Protein AF-0000000079857672 (afdb_homodimer)

pLDDT: mean 89.8, std 10.69, range [42.06, 98.62]

Radius of gyration: 18.45 Å; Cα contacts (8 Å, |Δi|>4): 748; chains: 2; bounding box: 45×51×48 Å

Foldseek 3Di:
DAPVPQWDKDWFWADPDVCLVVQWTWIFIAGPVPRHGPAIATEHDDAPVVQPVVPPPDHDDSRQWTFQDKDAAPVRWIWTWIAHWAKIWIWTWDPVCDDPRYTDIDTPDMCVVDPDDGTAFRDWDHPHNFKIWIKGQDPCPPPVPRIDIDIGGD/DAPVPQWDKDWFWADPDVCLVVQWTWIFIAGPVPRHGPAIATEHDDAPVVQPVVPPPDHDDSRQWTFQDKDAAPVRWIWTWIAHWAKIWIWTWDPVCDDPRYTDIHTPDMCVVDPDDGTAFRDWDHPHNFKIWIKGQDPCPPPVDRIDIDIGGD

Solvent-accessible surface area (backbone atoms only — not comparable to full-atom values): 16766 Å² total; per-residue (Å²): 87,39,76,85,65,50,33,39,62,51,62,53,45,48,36,39,54,93,37,47,89,71,31,38,19,55,27,38,36,22,32,34,87,80,58,42,74,74,42,79,34,33,38,71,55,78,60,50,76,74,35,53,74,48,44,66,88,42,91,72,53,59,79,53,46,29,43,61,44,73,45,59,41,85,88,41,32,33,38,37,33,38,27,56,56,50,28,41,36,35,29,38,31,43,95,81,46,59,58,97,58,25,49,49,72,42,79,74,52,46,45,77,81,48,84,88,64,69,40,35,61,52,42,76,44,72,47,52,91,42,34,37,40,38,35,29,54,19,51,29,75,80,75,65,48,50,60,51,76,42,79,47,75,109,85,39,75,85,64,51,33,40,64,50,64,51,45,49,37,40,54,94,37,49,89,72,31,39,19,56,28,37,37,24,33,34,87,78,58,43,73,74,42,78,34,32,37,69,55,78,59,50,75,74,36,51,74,48,44,69,88,41,89,72,55,60,78,53,48,29,43,61,44,72,45,58,41,85,88,43,32,35,38,36,32,38,27,53,58,50,29,41,36,35,28,39,31,42,96,81,47,59,56,96,58,26,48,50,72,41,80,74,51,45,44,76,80,48,83,87,65,67,43,35,60,51,43,76,43,72,48,52,91,42,34,36,40,38,36,30,55,18,52,28,77,78,76,65,46,50,62,52,77,42,80,46,75,110

Nearest PDB structures (foldseek):
  6fkn-assembly2_D  TM=4.863E-01  e=1.855E-02  Drosophila melanogaster
  6fkn-assembly1_B  TM=4.863E-01  e=1.855E-02  Drosophila melanogaster
  6fkm-assembly1_B  TM=4.863E-01  e=2.415E-02  Drosophila melanogaster
  6qp9-assembly1_B  TM=4.493E-01  e=2.330E-01  Drosophila melanogaster
  6qp9-assembly1_A  TM=4.489E-01  e=4.873E-01  Drosophila melanogaster

Secondary structure (DSSP, 8-state):
--TTS-EEEEE-SSPPBT-GGGTEEEEEEEETTT--EEEEEEEEPPPGGG-HHHHTTS---GGG-EEEEEEE-TTS-EEEEEE-SS-EEEEEEEEEEEETTEEEEEEEEEGGGSSSPPS-EEEEEEEETTEEEEEE--BHHHHS-S--EEEEE-/--TTS-EEEEE-SSPPBT-GGGTEEEEEEEETTT--EEEEEEEEPPPGGG-HHHHTTS---GGG-EEEEEEE-TTS-EEEEEE-SS-EEEEEEEEEEEETTEEEEEEEEEGGGSSSPPS-EEEEEEEETTEEEEEE--BHHHHS-S--EEEEE-

Structure (mmCIF, N/CA/C/O backbone):
data_AF-0000000079857672-model_v1
#
loop_
_entity.id
_entity.type
_entity.pdbx_description
1 polymer 'Uncharacterized protein conserved in bacteria'
#
loop_
_atom_site.group_PDB
_atom_site.id
_atom_site.type_symbol
_atom_site.label_atom_id
_atom_site.label_alt_id
_atom_site.label_comp_id
_atom_site.label_asym_id
_atom_site.label_entity_id
_atom_site.label_seq_id
_atom_site.pdbx_PDB_ins_code
_atom_site.Cartn_x
_atom_site.Cartn_y
_atom_site.Cartn_z
_atom_site.occupancy
_atom_site.B_iso_or_equiv
_atom_site.auth_seq_id
_atom_site.auth_comp_id
_atom_site.auth_asym_id
_atom_site.auth_atom_id
_atom_site.pdbx_PDB_model_num
ATOM 1 N N . MET A 1 1 ? -11.086 -5.52 3.627 1 77.38 1 MET A N 1
ATOM 2 C CA . MET A 1 1 ? -12.008 -6.016 4.641 1 77.38 1 MET A CA 1
ATOM 3 C C . MET A 1 1 ? -12.828 -7.188 4.102 1 77.38 1 MET A C 1
ATOM 5 O O . MET A 1 1 ? -13.164 -7.223 2.918 1 77.38 1 MET A O 1
ATOM 9 N N . SER A 1 2 ? -13.188 -8.141 5.176 1 77.62 2 SER A N 1
ATOM 10 C CA . SER A 1 2 ? -14.047 -9.25 4.758 1 77.62 2 SER A CA 1
ATOM 11 C C . SER A 1 2 ? -15.438 -8.758 4.375 1 77.62 2 SER A C 1
ATOM 13 O O . SER A 1 2 ? -15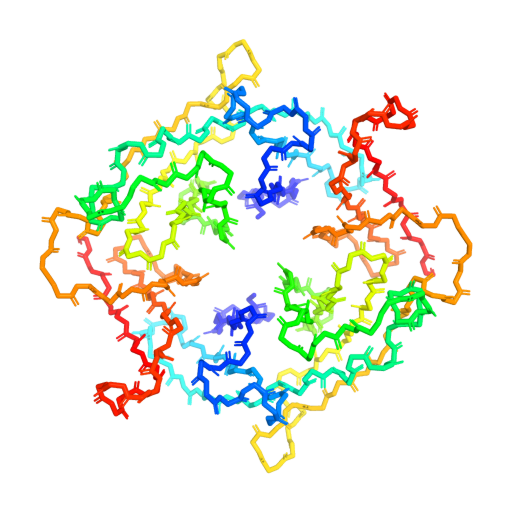.844 -7.664 4.781 1 77.62 2 SER A O 1
ATOM 15 N N . LYS A 1 3 ? -16.156 -9.516 3.623 1 76.19 3 LYS A N 1
ATOM 16 C CA . LYS A 1 3 ? -17.469 -9.141 3.135 1 76.19 3 LYS A CA 1
ATOM 17 C C . LYS A 1 3 ? -18.453 -8.938 4.293 1 76.19 3 LYS A C 1
ATOM 19 O O . LYS A 1 3 ? -19.297 -8.055 4.242 1 76.19 3 LYS A O 1
ATOM 24 N N . ASP A 1 4 ? -18.328 -9.734 5.305 1 79.56 4 ASP A N 1
ATOM 25 C CA . ASP A 1 4 ? -19.25 -9.656 6.438 1 79.56 4 ASP A CA 1
ATOM 26 C C . ASP A 1 4 ? -18.75 -8.656 7.48 1 79.56 4 ASP A C 1
ATOM 28 O O . ASP A 1 4 ? -19.328 -8.555 8.57 1 79.56 4 ASP A O 1
ATOM 32 N N . ASP A 1 5 ? -17.641 -8.016 7.246 1 80.25 5 ASP A N 1
ATOM 33 C CA . ASP A 1 5 ? -17.062 -6.941 8.055 1 80.25 5 ASP A CA 1
ATOM 34 C C . ASP A 1 5 ? -16.516 -7.477 9.375 1 80.25 5 ASP A C 1
ATOM 36 O O . ASP A 1 5 ? -16.469 -6.754 10.375 1 80.25 5 ASP A O 1
ATOM 40 N N . LYS A 1 6 ? -16.234 -8.742 9.352 1 87 6 LYS A N 1
ATOM 41 C CA . LYS A 1 6 ? -15.742 -9.367 10.586 1 87 6 LYS A CA 1
ATOM 42 C C . LYS A 1 6 ? -14.219 -9.336 10.648 1 87 6 LYS A C 1
ATOM 44 O O . LYS A 1 6 ? -13.641 -9.32 11.742 1 87 6 LYS A O 1
ATOM 49 N N . PHE A 1 7 ? -13.594 -9.336 9.492 1 88.81 7 PHE A N 1
ATOM 50 C CA . PHE A 1 7 ? -12.141 -9.414 9.445 1 88.81 7 PHE A CA 1
ATOM 51 C C . PHE A 1 7 ? -11.562 -8.234 8.68 1 88.81 7 PHE A C 1
ATOM 53 O O . PHE A 1 7 ? -12.148 -7.785 7.688 1 88.81 7 PHE A O 1
ATOM 60 N N . VAL A 1 8 ? -10.438 -7.809 9.141 1 89.38 8 VAL A N 1
ATOM 61 C CA . VAL A 1 8 ? -9.555 -6.926 8.383 1 89.38 8 VAL A CA 1
ATOM 62 C C . VAL A 1 8 ? -8.344 -7.707 7.883 1 89.38 8 VAL A C 1
ATOM 64 O O . VAL A 1 8 ? -7.68 -8.398 8.656 1 89.38 8 VAL A O 1
ATOM 67 N N . TYR A 1 9 ? -8.133 -7.629 6.621 1 93 9 TYR A N 1
ATOM 68 C CA . TYR A 1 9 ? -6.977 -8.297 6.035 1 93 9 TYR A CA 1
ATOM 69 C C . TYR A 1 9 ? -5.855 -7.301 5.766 1 93 9 TYR A C 1
ATOM 71 O O . TYR A 1 9 ? -6.105 -6.172 5.332 1 93 9 TYR A O 1
ATOM 79 N N . THR A 1 10 ? -4.684 -7.711 6.059 1 92.19 10 THR A N 1
ATOM 80 C CA . THR A 1 10 ? -3.527 -6.906 5.68 1 92.19 10 THR A CA 1
ATOM 81 C C . THR A 1 10 ? -2.383 -7.797 5.203 1 92.19 10 THR A C 1
ATOM 83 O O . THR A 1 10 ? -2.318 -8.977 5.559 1 92.19 10 THR A O 1
ATOM 86 N N . ILE A 1 11 ? -1.563 -7.266 4.391 1 93.06 11 ILE A N 1
ATOM 87 C CA . ILE A 1 11 ? -0.444 -7.98 3.791 1 93.06 11 ILE A CA 1
ATOM 88 C C . ILE A 1 11 ? 0.79 -7.082 3.764 1 93.06 11 ILE A C 1
ATOM 90 O O . ILE A 1 11 ? 0.684 -5.879 3.504 1 93.06 11 ILE A O 1
ATOM 94 N N . LEU A 1 12 ? 1.932 -7.676 4.012 1 91.38 12 LEU A N 1
ATOM 95 C CA . LEU A 1 12 ? 3.156 -6.891 3.912 1 91.38 12 LEU A CA 1
ATOM 96 C C . LEU A 1 12 ? 3.559 -6.691 2.455 1 91.38 12 LEU A C 1
ATOM 98 O O . LEU A 1 12 ? 2.979 -7.305 1.557 1 91.38 12 LEU A O 1
ATOM 102 N N . GLN A 1 13 ? 4.465 -5.809 2.24 1 91.94 13 GLN A N 1
ATOM 103 C CA . GLN A 1 13 ? 4.855 -5.461 0.878 1 91.94 13 GLN A CA 1
ATOM 104 C C . GLN A 1 13 ? 5.902 -6.43 0.34 1 91.94 13 GLN A C 1
ATOM 106 O O . GLN A 1 13 ? 6.051 -6.582 -0.875 1 91.94 13 GLN A O 1
ATOM 111 N N . SER A 1 14 ? 6.668 -7.008 1.236 1 92.5 14 SER A N 1
ATOM 112 C CA . SER A 1 14 ? 7.734 -7.926 0.854 1 92.5 14 SER A CA 1
ATOM 113 C C . SER A 1 14 ? 7.957 -8.992 1.923 1 92.5 14 SER A C 1
ATOM 115 O O . SER A 1 14 ? 7.434 -8.883 3.033 1 92.5 14 SER A O 1
ATOM 117 N N . PRO A 1 15 ? 8.672 -10.109 1.52 1 92.25 15 PRO A N 1
ATOM 118 C CA . PRO A 1 15 ? 9.125 -11.031 2.564 1 92.25 15 PRO A CA 1
ATOM 119 C C . PRO A 1 15 ? 10.008 -10.352 3.605 1 92.25 15 PRO A C 1
ATOM 121 O O . PRO A 1 15 ? 10.586 -9.289 3.336 1 92.25 15 PRO A O 1
ATOM 124 N N . PHE A 1 16 ? 10.008 -11 4.809 1 87.19 16 PHE A N 1
ATOM 125 C CA . PHE A 1 16 ? 10.914 -10.492 5.836 1 87.19 16 PHE A CA 1
ATOM 126 C C . PHE A 1 16 ? 12.344 -10.445 5.324 1 87.19 16 PHE A C 1
ATOM 128 O O . PHE A 1 16 ? 12.742 -11.281 4.508 1 87.19 16 PHE A O 1
ATOM 135 N N . GLU A 1 17 ? 13 -9.484 5.953 1 82.81 17 GLU A N 1
ATOM 136 C CA . GLU A 1 17 ? 14.422 -9.43 5.633 1 82.81 17 GLU A CA 1
ATOM 137 C C . GLU A 1 17 ? 15.102 -10.758 5.945 1 82.81 17 GLU A C 1
ATOM 139 O O . GLU A 1 17 ? 14.867 -11.359 6.996 1 82.81 17 GLU A O 1
ATOM 144 N N . GLY A 1 18 ? 15.883 -11.359 5.137 1 84.25 18 GLY A N 1
ATOM 145 C CA . GLY A 1 18 ? 16.547 -12.641 5.301 1 84.25 18 GLY A CA 1
ATOM 146 C C . GLY A 1 18 ? 15.742 -13.805 4.766 1 84.25 18 GLY A C 1
ATOM 147 O O . GLY A 1 18 ? 16.234 -14.938 4.711 1 84.25 18 GLY A O 1
ATOM 148 N N . GLU A 1 19 ? 14.461 -13.547 4.426 1 90.69 19 GLU A N 1
ATOM 149 C CA . GLU A 1 19 ? 13.602 -14.602 3.912 1 90.69 19 GLU A CA 1
ATOM 150 C C . GLU A 1 19 ? 13.141 -14.297 2.488 1 90.69 19 GLU A C 1
ATOM 152 O O . GLU A 1 19 ? 12.109 -14.805 2.041 1 90.69 19 GLU A O 1
ATOM 157 N N . ILE A 1 20 ? 13.859 -13.516 1.845 1 92.94 20 ILE A N 1
ATOM 158 C CA . ILE A 1 20 ? 13.5 -13.039 0.516 1 92.94 20 ILE A CA 1
ATOM 159 C C . ILE A 1 20 ? 13.383 -14.211 -0.448 1 92.94 20 ILE A C 1
ATOM 161 O O . ILE A 1 20 ? 12.461 -14.273 -1.26 1 92.94 20 ILE A O 1
ATOM 165 N N . ASP A 1 21 ? 14.211 -15.242 -0.262 1 94.31 21 ASP A N 1
ATOM 166 C CA . ASP A 1 21 ? 14.281 -16.344 -1.216 1 94.31 21 ASP A CA 1
ATOM 167 C C . ASP A 1 21 ? 13.102 -17.297 -1.039 1 94.31 21 ASP A C 1
ATOM 169 O O . ASP A 1 21 ? 12.82 -18.109 -1.918 1 94.31 21 ASP A O 1
ATOM 173 N N . THR A 1 22 ? 12.445 -17.188 0.07 1 95.56 22 THR A N 1
ATOM 174 C CA . THR A 1 22 ? 11.258 -18 0.263 1 95.56 22 THR A CA 1
ATOM 175 C C . THR A 1 22 ? 10.102 -17.516 -0.607 1 95.56 22 THR A C 1
ATOM 177 O O . THR A 1 22 ? 9.148 -18.234 -0.854 1 95.56 22 THR A O 1
ATOM 180 N N . LYS A 1 23 ? 10.109 -16.25 -0.95 1 97.44 23 LYS A N 1
ATOM 181 C CA . LYS A 1 23 ? 9.094 -15.562 -1.737 1 97.44 23 LYS A CA 1
ATOM 182 C C . LYS A 1 23 ? 7.766 -15.516 -0.994 1 97.44 23 LYS A C 1
ATOM 184 O O . LYS A 1 23 ? 6.715 -15.297 -1.604 1 97.44 23 LYS A O 1
ATOM 189 N N . ILE A 1 24 ? 7.824 -15.711 0.295 1 96.12 24 ILE A N 1
ATOM 190 C CA . ILE A 1 24 ? 6.602 -15.742 1.093 1 96.12 24 ILE A CA 1
ATOM 191 C C . ILE A 1 24 ? 6.41 -14.406 1.797 1 96.12 24 ILE A C 1
ATOM 193 O O . ILE A 1 24 ? 7.301 -13.938 2.51 1 96.12 24 ILE A O 1
ATOM 197 N N . VAL A 1 25 ? 5.285 -13.797 1.556 1 95.31 25 VAL A N 1
ATOM 198 C CA . VAL A 1 25 ? 4.891 -12.562 2.232 1 95.31 25 VAL A CA 1
ATOM 199 C C . VAL A 1 25 ? 3.826 -12.867 3.285 1 95.31 25 VAL A C 1
ATOM 201 O O . VAL A 1 25 ? 2.83 -13.539 2.996 1 95.31 25 VAL A O 1
ATOM 204 N N . PRO A 1 26 ? 3.98 -12.398 4.496 1 92.69 26 PRO A N 1
ATOM 205 C CA . PRO A 1 26 ? 2.951 -12.625 5.516 1 92.69 26 PRO A CA 1
ATOM 206 C C . PRO A 1 26 ? 1.635 -11.922 5.188 1 92.69 26 PRO A C 1
ATOM 208 O O . PRO A 1 26 ? 1.638 -10.789 4.707 1 92.69 26 PRO A O 1
ATOM 211 N N . PHE A 1 27 ? 0.626 -12.578 5.379 1 94.81 27 PHE A N 1
ATOM 212 C CA . PHE A 1 27 ? -0.759 -12.148 5.238 1 94.81 27 PHE A CA 1
ATOM 213 C C . PHE A 1 27 ? -1.523 -12.352 6.543 1 94.81 27 PHE A C 1
ATOM 215 O O . PHE A 1 27 ? -1.49 -13.438 7.125 1 94.81 27 PHE A O 1
ATOM 222 N N . TYR A 1 28 ? -2.217 -11.32 6.98 1 92.62 28 TYR A N 1
ATOM 223 C CA . TYR A 1 28 ? -2.842 -11.383 8.297 1 92.62 28 TYR A CA 1
ATOM 224 C C . TYR A 1 28 ? -4.352 -11.203 8.195 1 92.62 28 TYR A C 1
ATOM 226 O O . TYR A 1 28 ? -4.828 -10.336 7.457 1 92.62 28 TYR A O 1
ATOM 234 N N . ALA A 1 29 ? -5.035 -12.023 8.898 1 93.56 29 ALA A N 1
ATOM 235 C CA . ALA A 1 29 ? -6.457 -11.82 9.172 1 93.56 29 ALA A CA 1
ATOM 236 C C . ALA A 1 29 ? -6.68 -11.375 10.609 1 93.56 29 ALA A C 1
ATOM 238 O O . ALA A 1 29 ? -6.352 -12.102 11.555 1 93.56 29 ALA A O 1
ATOM 239 N N . ILE A 1 30 ? -7.242 -10.258 10.742 1 92.69 30 ILE A N 1
ATOM 240 C CA . ILE A 1 30 ? -7.422 -9.633 12.047 1 92.69 30 ILE A CA 1
ATOM 241 C C . ILE A 1 30 ? -8.906 -9.547 12.375 1 92.69 30 ILE A C 1
ATOM 243 O O . ILE A 1 30 ? -9.711 -9.117 11.539 1 92.69 30 ILE A O 1
ATOM 247 N N . ASP A 1 31 ? -9.195 -9.977 13.586 1 91.69 31 ASP A N 1
ATOM 248 C CA . ASP A 1 31 ? -10.57 -9.852 14.055 1 91.69 31 ASP A CA 1
ATOM 249 C C . ASP A 1 31 ? -10.938 -8.391 14.297 1 91.69 31 ASP A C 1
ATOM 251 O O . ASP A 1 31 ? -10.258 -7.691 15.055 1 91.69 31 ASP A O 1
ATOM 255 N N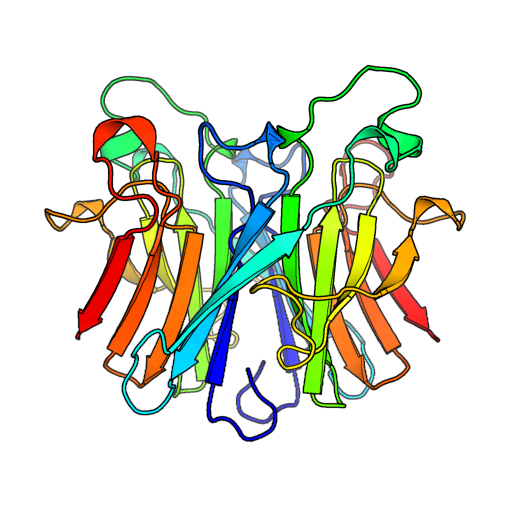 . ARG A 1 32 ? -11.961 -7.984 13.609 1 86.62 32 ARG A N 1
ATOM 256 C CA . ARG A 1 32 ? -12.297 -6.57 13.68 1 86.62 32 ARG A CA 1
ATOM 257 C C . ARG A 1 32 ? -12.852 -6.207 15.055 1 86.62 32 ARG A C 1
ATOM 259 O O . ARG A 1 32 ? -12.742 -5.059 15.492 1 86.62 32 ARG A O 1
ATOM 266 N N . SER A 1 33 ? -13.508 -7.145 15.727 1 87.62 33 SER A N 1
ATOM 267 C CA . SER A 1 33 ? -14.125 -6.887 17.016 1 87.62 33 SER A CA 1
ATOM 268 C C . SER A 1 33 ? -13.086 -6.824 18.125 1 87.62 33 SER A C 1
ATOM 270 O O . SER A 1 33 ? -13.094 -5.902 18.953 1 87.62 33 SER A O 1
ATOM 272 N N . SER A 1 34 ? -12.117 -7.73 18.109 1 86.81 34 SER A N 1
ATOM 273 C CA . SER A 1 34 ? -11.172 -7.836 19.219 1 86.81 34 SER A CA 1
ATOM 274 C C . SER A 1 34 ? -9.836 -7.191 18.859 1 86.81 34 SER A C 1
ATOM 276 O O . SER A 1 34 ? -9.031 -6.887 19.734 1 86.81 34 SER A O 1
ATOM 278 N N . GLY A 1 35 ? -9.586 -7.145 17.562 1 86.94 35 GLY A N 1
ATOM 279 C CA . GLY A 1 35 ? -8.281 -6.668 17.125 1 86.94 35 GLY A CA 1
ATOM 280 C C . GLY A 1 35 ? -7.207 -7.734 17.188 1 86.94 35 GLY A C 1
ATOM 281 O O . GLY A 1 35 ? -6.02 -7.438 17.047 1 86.94 35 GLY A O 1
ATOM 282 N N . GLU A 1 36 ? -7.613 -8.891 17.422 1 89.56 36 GLU A N 1
ATOM 283 C CA . GLU A 1 36 ? -6.648 -9.977 17.5 1 89.56 36 GLU A CA 1
ATOM 284 C C . GLU A 1 36 ? -6.312 -10.516 16.109 1 89.56 36 GLU A C 1
ATOM 286 O O . GLU A 1 36 ? -7.195 -10.648 15.258 1 89.56 36 GLU A O 1
ATOM 291 N N . VAL A 1 37 ? -5.02 -10.703 15.836 1 88.5 37 VAL A N 1
ATOM 292 C CA . VAL A 1 37 ? -4.617 -11.422 14.633 1 88.5 37 VAL A CA 1
ATOM 293 C C . VAL A 1 37 ? -5.051 -12.883 14.742 1 88.5 37 VAL A C 1
ATOM 295 O O . VAL A 1 37 ? -4.469 -13.656 15.508 1 88.5 37 VAL A O 1
ATOM 298 N N . LEU A 1 38 ? -5.984 -13.266 13.992 1 89.81 38 LEU A N 1
ATOM 299 C CA . LEU A 1 38 ? -6.551 -14.602 14.102 1 89.81 38 LEU A CA 1
ATOM 300 C C . LEU A 1 38 ? -5.77 -15.602 13.258 1 89.81 38 LEU A C 1
ATOM 302 O O . LEU A 1 38 ? -5.656 -16.781 13.617 1 89.81 38 LEU A O 1
ATOM 306 N N . GLN A 1 39 ? -5.309 -15.148 12.156 1 91.19 39 GLN A N 1
ATOM 307 C CA . GLN A 1 39 ? -4.535 -16.016 11.273 1 91.19 39 GLN A CA 1
ATOM 308 C C . GLN A 1 39 ? -3.354 -15.266 10.664 1 91.19 39 GLN A C 1
ATOM 310 O O . GLN A 1 39 ? -3.477 -14.102 10.289 1 91.19 39 GLN A O 1
ATOM 315 N N . THR A 1 40 ? -2.264 -15.906 10.664 1 91.19 40 THR A N 1
ATOM 316 C CA . THR A 1 40 ? -1.106 -15.523 9.859 1 91.19 40 THR A CA 1
ATOM 317 C C . THR A 1 40 ? -0.891 -16.516 8.719 1 91.19 40 THR A C 1
ATOM 319 O O . THR A 1 40 ? -0.586 -17.688 8.961 1 91.19 40 THR A O 1
ATOM 322 N N . LEU A 1 41 ? -1.128 -16.062 7.555 1 95.75 41 LEU A N 1
ATOM 323 C CA . LEU A 1 41 ? -1.046 -16.906 6.371 1 95.75 41 LEU A CA 1
ATOM 324 C C . LEU A 1 41 ? 0.109 -16.469 5.473 1 95.75 41 LEU A C 1
ATOM 326 O O . LEU A 1 41 ? 0.68 -15.398 5.664 1 95.75 41 LEU A O 1
ATOM 330 N N . ASN A 1 42 ? 0.476 -17.406 4.609 1 97.19 42 ASN A N 1
ATOM 331 C CA . ASN A 1 42 ? 1.541 -17.172 3.641 1 97.19 42 ASN A CA 1
ATOM 332 C C . ASN A 1 42 ? 0.98 -16.766 2.279 1 97.19 42 ASN A C 1
ATOM 334 O O . ASN A 1 42 ? 0.096 -17.438 1.745 1 97.19 42 ASN A O 1
ATOM 338 N N . TYR A 1 43 ? 1.391 -15.672 1.753 1 98.12 43 TYR A N 1
ATOM 339 C CA . TYR A 1 43 ? 1.131 -15.297 0.369 1 98.12 43 TYR A CA 1
ATOM 340 C C . TYR A 1 43 ? 2.375 -15.484 -0.491 1 98.12 43 TYR A C 1
ATOM 342 O O . TYR A 1 43 ? 3.385 -14.805 -0.292 1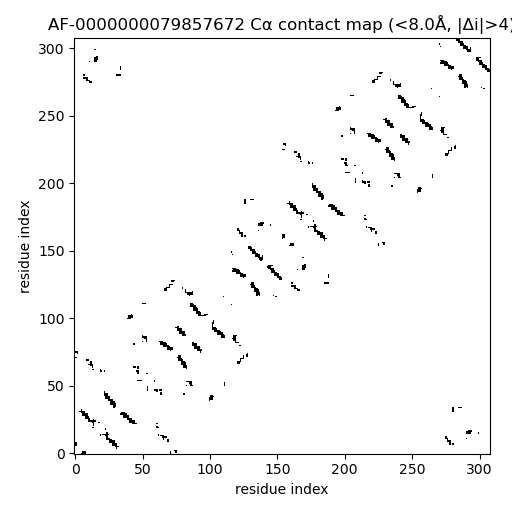 98.12 43 TYR A O 1
ATOM 350 N N . PRO A 1 44 ? 2.336 -16.328 -1.457 1 98.62 44 PRO A N 1
ATOM 351 C CA . PRO A 1 44 ? 3.527 -16.594 -2.27 1 98.62 44 PRO A CA 1
ATOM 352 C C . PRO A 1 44 ? 3.684 -15.594 -3.418 1 98.62 44 PRO A C 1
ATOM 354 O O . PRO A 1 44 ? 2.816 -15.516 -4.293 1 98.62 44 PRO A O 1
ATOM 357 N N . LEU A 1 45 ? 4.816 -14.914 -3.436 1 98.56 45 LEU A N 1
ATOM 358 C CA . LEU A 1 45 ? 5.137 -14.055 -4.57 1 98.56 45 LEU A CA 1
ATOM 359 C C . LEU A 1 45 ? 5.578 -14.883 -5.77 1 98.56 45 LEU A C 1
ATOM 361 O O . LEU A 1 45 ? 6.16 -15.961 -5.609 1 98.56 45 LEU A O 1
ATOM 365 N N . ASP A 1 46 ? 5.316 -14.32 -6.938 1 98.44 46 ASP A N 1
ATOM 366 C CA . ASP A 1 46 ? 5.879 -14.945 -8.133 1 98.44 46 ASP A CA 1
ATOM 367 C C . ASP A 1 46 ? 7.391 -14.75 -8.188 1 98.44 46 ASP A C 1
ATOM 369 O O . ASP A 1 46 ? 7.926 -13.797 -7.621 1 98.44 46 ASP A O 1
ATOM 373 N N . ASP A 1 47 ? 7.973 -15.633 -8.93 1 97.81 47 ASP A N 1
ATOM 374 C CA . ASP A 1 47 ? 9.406 -15.523 -9.18 1 97.81 47 ASP A CA 1
ATOM 375 C C . ASP A 1 47 ? 9.727 -14.305 -10.039 1 97.81 47 ASP A C 1
ATOM 377 O O . ASP A 1 47 ? 9.016 -14.016 -11.008 1 97.81 47 ASP A O 1
ATOM 381 N N . ILE A 1 48 ? 10.797 -13.633 -9.695 1 97.69 48 ILE A N 1
ATOM 382 C CA . ILE A 1 48 ? 11.211 -12.414 -10.391 1 97.69 48 ILE A CA 1
ATOM 383 C C . ILE A 1 48 ? 11.359 -12.695 -11.883 1 97.69 48 ILE A C 1
ATOM 385 O O . ILE A 1 48 ? 11.062 -11.836 -12.711 1 97.69 48 ILE A O 1
ATOM 389 N N . ASP A 1 49 ? 11.648 -13.898 -12.258 1 96.5 49 ASP A N 1
ATOM 390 C CA . ASP A 1 49 ? 11.875 -14.242 -13.664 1 96.5 49 ASP A CA 1
ATOM 391 C C . ASP A 1 49 ? 10.57 -14.211 -14.453 1 96.5 49 ASP A C 1
ATOM 393 O O . ASP A 1 49 ? 10.586 -14.133 -15.688 1 96.5 49 ASP A O 1
ATOM 397 N N . SER A 1 50 ? 9.461 -14.312 -13.742 1 97.25 50 SER A N 1
ATOM 398 C CA . SER A 1 50 ? 8.172 -14.328 -14.43 1 97.25 50 SER A CA 1
ATOM 399 C C . SER A 1 50 ? 7.723 -12.922 -14.797 1 97.25 50 SER A C 1
ATOM 401 O O . SER A 1 50 ? 6.727 -12.75 -15.508 1 97.25 50 SER A O 1
ATOM 403 N N . PHE A 1 51 ? 8.328 -11.914 -14.312 1 97.69 51 PHE A N 1
ATOM 404 C CA . PHE A 1 51 ? 8.125 -10.531 -14.727 1 97.69 51 PHE A CA 1
ATOM 405 C C . PHE A 1 51 ? 8.977 -10.195 -15.953 1 97.69 51 PHE A C 1
ATOM 407 O O . PHE A 1 51 ? 10.039 -9.578 -15.828 1 97.69 51 PHE A O 1
ATOM 414 N N . LYS A 1 52 ? 8.469 -10.461 -17.047 1 96 52 LYS A N 1
ATOM 415 C CA . LYS A 1 52 ? 9.242 -10.625 -18.266 1 96 52 LYS A CA 1
ATOM 416 C C . LYS A 1 52 ? 9.805 -9.289 -18.75 1 96 52 LYS A C 1
ATOM 418 O O . LYS A 1 52 ? 10.961 -9.211 -19.172 1 96 52 LYS A O 1
ATOM 423 N N . LEU A 1 53 ? 9.023 -8.234 -18.703 1 94.31 53 LEU A N 1
ATOM 424 C CA . LEU A 1 53 ? 9.484 -6.938 -19.188 1 94.31 53 LEU A CA 1
ATOM 425 C C . LEU A 1 53 ? 10.578 -6.375 -18.297 1 94.31 53 LEU A C 1
ATOM 427 O O . LEU A 1 53 ? 11.414 -5.594 -18.75 1 94.31 53 LEU A O 1
ATOM 431 N N . ASP A 1 54 ? 10.57 -6.758 -17.062 1 95.31 54 ASP A N 1
ATOM 432 C CA . ASP A 1 54 ? 11.586 -6.293 -16.125 1 95.31 54 ASP A CA 1
ATOM 433 C C . ASP A 1 54 ? 12.867 -7.109 -16.234 1 95.31 54 ASP A C 1
ATOM 435 O O . ASP A 1 54 ? 13.961 -6.598 -15.984 1 95.31 54 ASP A O 1
ATOM 439 N N . SER A 1 55 ? 12.766 -8.336 -16.594 1 92.44 55 SER A N 1
ATOM 440 C CA . SER A 1 55 ? 13.891 -9.266 -16.547 1 92.44 55 SER A CA 1
ATOM 441 C C . SER A 1 55 ? 14.547 -9.406 -17.922 1 92.44 55 SER A C 1
ATOM 443 O O . SER A 1 55 ? 15.461 -10.203 -18.094 1 92.44 55 SER A O 1
ATOM 445 N N . LYS A 1 56 ? 14.164 -8.617 -18.875 1 86.31 56 LYS A N 1
ATOM 446 C CA . LYS A 1 56 ? 14.664 -8.727 -20.234 1 86.31 56 LYS A CA 1
ATOM 447 C C . LYS A 1 56 ? 16.094 -8.211 -20.344 1 86.31 56 LYS A C 1
ATOM 449 O O . LYS A 1 56 ? 16.969 -8.891 -20.875 1 86.31 56 LYS A O 1
ATOM 454 N N . LYS A 1 57 ? 16.469 -6.992 -19.891 1 77.56 57 LYS A N 1
ATOM 455 C CA . LYS A 1 57 ? 17.75 -6.355 -20.141 1 77.56 57 LYS A CA 1
ATOM 456 C C . LYS A 1 57 ? 18.688 -6.508 -18.938 1 77.56 57 LYS A C 1
ATOM 458 O O . LYS A 1 57 ? 19.906 -6.578 -19.094 1 77.56 57 LYS A O 1
ATOM 463 N N . LYS A 1 58 ? 18.125 -6.445 -17.797 1 81.56 58 LYS A N 1
ATOM 464 C CA . LYS A 1 58 ? 18.953 -6.504 -16.594 1 81.56 58 LYS A CA 1
ATOM 465 C C . LYS A 1 58 ? 18.391 -7.508 -15.594 1 81.56 58 LYS A C 1
ATOM 467 O O . LYS A 1 58 ? 17.172 -7.605 -15.422 1 81.56 58 LYS A O 1
ATOM 472 N N . LYS A 1 59 ? 19.391 -8.273 -15.195 1 88.25 59 LYS A N 1
ATOM 473 C CA . LYS A 1 59 ? 18.969 -9.203 -14.148 1 88.25 59 LYS A CA 1
ATOM 474 C C . LYS A 1 59 ? 18.422 -8.453 -12.938 1 88.25 59 LYS A C 1
ATOM 476 O O . LYS A 1 59 ? 19.047 -7.508 -12.453 1 88.25 59 LYS A O 1
ATOM 481 N N . ARG A 1 60 ? 17.312 -8.867 -12.453 1 94.31 60 ARG A N 1
ATOM 482 C CA . ARG A 1 60 ? 16.672 -8.281 -11.281 1 94.31 60 ARG A CA 1
ATOM 483 C C . ARG A 1 60 ? 16.766 -9.234 -10.086 1 94.31 60 ARG A C 1
ATOM 485 O O . ARG A 1 60 ? 17.125 -10.398 -10.242 1 94.31 60 ARG A O 1
ATOM 492 N N . LYS A 1 61 ? 16.578 -8.609 -8.969 1 95.94 61 LYS A N 1
ATOM 493 C CA . LYS A 1 61 ? 16.594 -9.391 -7.738 1 95.94 61 LYS A CA 1
ATOM 494 C C . LYS A 1 61 ? 15.18 -9.734 -7.285 1 95.94 61 LYS A C 1
ATOM 496 O O . LYS A 1 61 ? 14.258 -8.945 -7.492 1 95.94 61 LYS A O 1
ATOM 501 N N . GLN A 1 62 ? 15.07 -10.906 -6.629 1 96.81 62 GLN A N 1
ATOM 502 C CA . GLN A 1 62 ? 13.766 -11.344 -6.145 1 96.81 62 GLN A CA 1
ATOM 503 C C . GLN A 1 62 ? 13.141 -10.305 -5.227 1 96.81 62 GLN A C 1
ATOM 505 O O . GLN A 1 62 ? 11.922 -10.125 -5.215 1 96.81 62 GLN A O 1
ATOM 510 N N . ASN A 1 63 ? 13.969 -9.555 -4.5 1 94.56 63 ASN A N 1
ATOM 511 C CA . ASN A 1 63 ? 13.461 -8.57 -3.553 1 94.56 63 ASN A CA 1
ATOM 512 C C . ASN A 1 63 ? 12.875 -7.352 -4.266 1 94.56 63 ASN A C 1
ATOM 514 O O . ASN A 1 63 ? 12.305 -6.469 -3.625 1 94.56 63 ASN A O 1
ATOM 518 N N . ASP A 1 64 ? 12.992 -7.305 -5.609 1 94.81 64 ASP A N 1
ATOM 519 C CA . ASP A 1 64 ? 12.367 -6.242 -6.395 1 94.81 64 ASP A CA 1
ATOM 520 C C . ASP A 1 64 ? 10.867 -6.465 -6.52 1 94.81 64 ASP A C 1
ATOM 522 O O . ASP A 1 64 ? 10.117 -5.535 -6.84 1 94.81 64 ASP A O 1
ATOM 526 N N . VAL A 1 65 ? 10.461 -7.668 -6.355 1 96.75 65 VAL A N 1
ATOM 527 C CA . VAL A 1 65 ? 9.031 -7.965 -6.422 1 96.75 65 VAL A CA 1
ATOM 528 C C . VAL A 1 65 ? 8.352 -7.512 -5.133 1 96.75 65 VAL A C 1
ATOM 530 O O . VAL A 1 65 ? 8.742 -7.918 -4.035 1 96.75 65 VAL A O 1
ATOM 533 N N . LYS A 1 66 ? 7.332 -6.676 -5.27 1 94.69 66 LYS A N 1
ATOM 534 C CA . LYS A 1 66 ? 6.605 -6.156 -4.113 1 94.69 66 LYS A CA 1
ATOM 535 C C . LYS A 1 66 ? 5.098 -6.332 -4.289 1 94.69 66 LYS A C 1
ATOM 537 O O . LYS A 1 66 ? 4.598 -6.348 -5.414 1 94.69 66 LYS A O 1
ATOM 542 N N . VAL A 1 67 ? 4.465 -6.477 -3.152 1 95.75 67 VAL A N 1
ATOM 543 C CA . VAL A 1 67 ? 3.025 -6.234 -3.127 1 95.75 67 VAL A CA 1
ATOM 544 C C . VAL A 1 67 ? 2.754 -4.734 -3.021 1 95.75 67 VAL A C 1
ATOM 546 O O . VAL A 1 67 ? 3.146 -4.094 -2.045 1 95.75 67 VAL A O 1
ATOM 549 N N . SER A 1 68 ? 2.178 -4.219 -3.965 1 92.88 68 SER A N 1
ATOM 550 C CA . SER A 1 68 ? 1.952 -2.775 -3.98 1 92.88 68 SER A CA 1
ATOM 551 C C . SER A 1 68 ? 0.655 -2.412 -3.266 1 92.88 68 SER A C 1
ATOM 553 O O . SER A 1 68 ? 0.582 -1.387 -2.584 1 92.88 68 SER A O 1
ATOM 555 N N . GLU A 1 69 ? -0.361 -3.215 -3.5 1 91.81 69 GLU A N 1
ATOM 556 C CA . GLU A 1 69 ? -1.679 -2.92 -2.945 1 91.81 69 GLU A CA 1
ATOM 557 C C . GLU A 1 69 ? -2.564 -4.16 -2.934 1 91.81 69 GLU A C 1
ATOM 559 O O . GLU A 1 69 ? -2.287 -5.137 -3.637 1 91.81 69 GLU A O 1
ATOM 564 N N . MET A 1 70 ? -3.506 -4.109 -2.068 1 93.38 70 MET A N 1
ATOM 565 C CA . MET A 1 70 ? -4.562 -5.117 -2.006 1 93.38 70 MET A CA 1
ATOM 566 C C . MET A 1 70 ? -5.934 -4.461 -1.903 1 93.38 70 MET A C 1
ATOM 568 O O . MET A 1 70 ? -6.109 -3.492 -1.162 1 93.38 70 MET A O 1
ATOM 572 N N . ALA A 1 71 ? -6.883 -4.93 -2.662 1 92.12 71 ALA A N 1
ATOM 573 C CA . ALA A 1 71 ? -8.234 -4.379 -2.65 1 92.12 71 ALA A CA 1
ATOM 574 C C . ALA A 1 71 ? -9.273 -5.492 -2.551 1 92.12 71 ALA A C 1
ATOM 576 O O . ALA A 1 71 ? -9.07 -6.594 -3.061 1 92.12 71 ALA A O 1
ATOM 577 N N . THR A 1 72 ? -10.359 -5.18 -1.907 1 91.44 72 THR A N 1
ATOM 578 C CA . THR A 1 72 ? -11.461 -6.129 -1.817 1 91.44 72 THR A CA 1
ATOM 579 C C . THR A 1 72 ? -12.305 -6.113 -3.092 1 91.44 72 THR A C 1
ATOM 581 O O . THR A 1 72 ? -12.648 -5.043 -3.596 1 91.44 72 THR A O 1
ATOM 584 N N . LEU A 1 73 ? -12.594 -7.285 -3.6 1 93.06 73 LEU A N 1
ATOM 585 C CA . LEU A 1 73 ? -13.469 -7.445 -4.758 1 93.06 73 LEU A CA 1
ATOM 586 C C . LEU A 1 73 ? -14.93 -7.555 -4.324 1 93.06 73 LEU A C 1
ATOM 588 O O . LEU A 1 73 ? -15.219 -7.891 -3.172 1 93.06 73 LEU A O 1
ATOM 592 N N . PRO A 1 74 ? -15.875 -7.289 -5.238 1 88.81 74 PRO A N 1
ATOM 593 C CA . PRO A 1 74 ? -17.297 -7.312 -4.879 1 88.81 74 PRO A CA 1
ATOM 594 C C . PRO A 1 74 ? -17.734 -8.664 -4.328 1 88.81 74 PRO A C 1
ATOM 596 O O . PRO A 1 74 ? -18.625 -8.727 -3.479 1 88.81 74 PRO A O 1
ATOM 599 N N . ASN A 1 75 ? -17.188 -9.711 -4.754 1 91.06 75 ASN A N 1
ATOM 600 C CA . ASN A 1 75 ? -17.609 -11.039 -4.316 1 91.06 75 ASN A CA 1
ATOM 601 C C . ASN A 1 75 ? -16.953 -11.422 -2.998 1 91.06 75 ASN A C 1
ATOM 603 O O . ASN A 1 75 ? -17.141 -12.539 -2.508 1 91.06 75 ASN A O 1
ATOM 607 N N . GLY A 1 76 ? -16.109 -10.547 -2.473 1 91.25 76 GLY A N 1
ATOM 608 C CA . GLY A 1 76 ? -15.469 -10.797 -1.189 1 91.25 76 GLY A CA 1
ATOM 609 C C . GLY A 1 76 ? -14.047 -11.297 -1.317 1 91.25 76 GLY A C 1
ATOM 610 O O . GLY A 1 76 ? -13.289 -11.289 -0.344 1 91.25 76 GLY A O 1
ATOM 611 N N . ASP A 1 77 ? -13.719 -11.766 -2.49 1 95.56 77 ASP A N 1
ATOM 612 C CA . ASP A 1 77 ? -12.312 -12.094 -2.725 1 95.56 77 ASP A CA 1
ATOM 613 C C . ASP A 1 77 ? -11.438 -10.844 -2.684 1 95.56 77 ASP A C 1
ATOM 615 O O . ASP A 1 77 ? -11.945 -9.734 -2.527 1 95.56 77 ASP A O 1
ATOM 619 N N . LEU A 1 78 ? -10.141 -11.07 -2.709 1 96.56 78 LEU A N 1
ATOM 620 C CA . LEU A 1 78 ? -9.195 -9.953 -2.691 1 96.56 78 LEU A CA 1
ATOM 621 C C . LEU A 1 78 ? -8.367 -9.93 -3.969 1 96.56 78 LEU A C 1
ATOM 623 O O . LEU A 1 78 ? -7.977 -10.977 -4.484 1 96.56 78 LEU A O 1
ATOM 627 N N . ALA A 1 79 ? -8.133 -8.766 -4.496 1 96.75 79 ALA A N 1
ATOM 628 C CA . ALA A 1 79 ? -7.168 -8.547 -5.57 1 96.75 79 ALA A CA 1
ATOM 629 C C . ALA A 1 79 ? -5.832 -8.07 -5.012 1 96.75 79 ALA A C 1
ATOM 631 O O . ALA A 1 79 ? -5.785 -7.105 -4.238 1 96.75 79 ALA A O 1
ATOM 632 N N . VAL A 1 80 ? -4.754 -8.734 -5.367 1 97.88 80 VAL A N 1
ATOM 633 C CA . VAL A 1 80 ? -3.414 -8.367 -4.922 1 97.88 80 VAL A CA 1
ATOM 634 C C . VAL A 1 80 ? -2.566 -7.949 -6.121 1 97.88 80 VAL A C 1
ATOM 636 O O . VAL A 1 80 ? -2.514 -8.656 -7.133 1 97.88 80 VAL A O 1
ATOM 639 N N . LEU A 1 81 ? -1.95 -6.801 -5.996 1 97.44 81 LEU A N 1
ATOM 640 C CA . LEU A 1 81 ? -1.08 -6.25 -7.027 1 97.44 81 LEU A CA 1
ATOM 641 C C . LEU A 1 81 ? 0.384 -6.547 -6.723 1 97.44 81 LEU A C 1
ATOM 643 O O . LEU A 1 81 ? 0.927 -6.051 -5.73 1 97.44 81 LEU A O 1
ATOM 647 N N . GLU A 1 82 ? 1.004 -7.398 -7.535 1 98.19 82 GLU A N 1
ATOM 648 C CA . GLU A 1 82 ? 2.449 -7.609 -7.512 1 98.19 82 GLU A CA 1
ATOM 649 C C . GLU A 1 82 ? 3.141 -6.824 -8.625 1 98.19 82 GLU A C 1
ATOM 651 O O . GLU A 1 82 ? 2.707 -6.859 -9.773 1 98.19 82 GLU A O 1
ATOM 656 N N . ARG A 1 83 ? 4.148 -6.164 -8.164 1 96.31 83 ARG A N 1
ATOM 657 C CA . ARG A 1 83 ? 4.773 -5.406 -9.242 1 96.31 83 ARG A CA 1
ATOM 658 C C . ARG A 1 83 ? 6.281 -5.289 -9.023 1 96.31 83 ARG A C 1
ATOM 660 O O . ARG A 1 83 ? 6.766 -5.492 -7.91 1 96.31 83 ARG A O 1
ATOM 667 N N . VAL A 1 84 ? 7.004 -5.066 -10.133 1 94.5 84 VAL A N 1
ATOM 668 C CA . VAL A 1 84 ? 8.383 -4.578 -10.117 1 94.5 84 VAL A CA 1
ATOM 669 C C . VAL A 1 84 ? 8.422 -3.152 -10.672 1 94.5 84 VAL A C 1
ATOM 671 O O . VAL A 1 84 ? 7.832 -2.238 -10.094 1 94.5 84 VAL A O 1
ATOM 674 N N . SER A 1 85 ? 9.031 -2.91 -11.859 1 90.62 85 SER A N 1
ATOM 675 C CA . SER A 1 85 ? 9.031 -1.575 -12.445 1 90.62 85 SER A CA 1
ATOM 676 C C . SER A 1 85 ? 8.164 -1.517 -13.695 1 90.62 85 SER A C 1
ATOM 678 O O . SER A 1 85 ? 7.375 -0.583 -13.867 1 90.62 85 SER A O 1
ATOM 680 N N . LYS A 1 86 ? 8.211 -2.49 -14.516 1 92.44 86 LYS A N 1
ATOM 681 C CA . LYS A 1 86 ? 7.535 -2.465 -15.812 1 92.44 86 LYS A CA 1
ATOM 682 C C . LYS A 1 86 ? 6.305 -3.365 -15.805 1 92.44 86 LYS A C 1
ATOM 684 O O . LYS A 1 86 ? 5.312 -3.072 -16.469 1 92.44 86 LYS A O 1
ATOM 689 N N . THR A 1 87 ? 6.406 -4.438 -15.094 1 95.94 87 THR A N 1
ATOM 690 C CA . THR A 1 87 ? 5.348 -5.445 -15.086 1 95.94 87 THR A CA 1
ATOM 691 C C . THR A 1 87 ? 4.531 -5.359 -13.797 1 95.94 87 THR A C 1
ATOM 693 O O . THR A 1 87 ? 5.09 -5.246 -12.711 1 95.94 87 THR A O 1
ATOM 696 N N . THR A 1 88 ? 3.266 -5.387 -13.93 1 96.88 88 THR A N 1
ATOM 697 C CA . THR A 1 88 ? 2.344 -5.598 -12.82 1 96.88 88 THR A CA 1
ATOM 698 C C . THR A 1 88 ? 1.466 -6.82 -13.07 1 96.88 88 THR A C 1
ATOM 700 O O . THR A 1 88 ? 0.928 -6.992 -14.172 1 96.88 88 THR A O 1
ATOM 703 N N . LYS A 1 89 ? 1.388 -7.645 -12.094 1 98.25 89 LYS A N 1
ATOM 704 C CA . LYS A 1 89 ? 0.49 -8.797 -12.094 1 98.25 89 LYS A CA 1
ATOM 705 C C . LYS A 1 89 ? -0.621 -8.625 -11.062 1 98.25 89 LYS A C 1
ATOM 707 O O . LYS A 1 89 ? -0.375 -8.156 -9.945 1 98.25 89 LYS A O 1
ATOM 712 N N . PHE A 1 90 ? -1.821 -8.977 -11.461 1 97.81 90 PHE A N 1
ATOM 713 C CA . PHE A 1 90 ? -2.988 -8.906 -10.586 1 97.81 90 PHE A CA 1
ATOM 714 C C . PHE A 1 90 ? -3.514 -10.305 -10.266 1 97.81 90 PHE A C 1
ATOM 716 O O . PHE A 1 90 ? -3.873 -11.055 -11.172 1 97.81 90 PHE A O 1
ATOM 723 N N . TYR A 1 91 ? -3.551 -10.578 -9.016 1 98.5 91 TYR A N 1
ATOM 724 C CA . TYR A 1 91 ? -3.98 -11.898 -8.57 1 98.5 91 TYR A CA 1
ATOM 725 C C . TYR A 1 91 ? -5.266 -11.805 -7.75 1 98.5 91 TYR A C 1
ATOM 727 O O . TYR A 1 91 ? -5.496 -10.812 -7.062 1 98.5 91 TYR A O 1
ATOM 735 N N . LYS A 1 92 ? -6.035 -12.836 -7.84 1 98 92 LYS A N 1
ATOM 736 C CA . LYS A 1 92 ? -7.184 -13.039 -6.961 1 98 92 LYS A CA 1
ATOM 737 C C . LYS A 1 92 ? -6.879 -14.07 -5.883 1 98 92 LYS A C 1
ATOM 739 O O . LYS A 1 92 ? -6.289 -15.117 -6.164 1 98 92 LYS A O 1
ATOM 744 N N . ILE A 1 93 ? -7.242 -13.727 -4.715 1 98.06 93 ILE A N 1
ATOM 745 C CA . ILE A 1 93 ? -7.152 -14.711 -3.641 1 98.06 93 ILE A CA 1
ATOM 746 C C . ILE A 1 93 ? -8.477 -14.773 -2.881 1 98.06 93 ILE A C 1
ATOM 748 O O . ILE A 1 93 ? -9.18 -13.766 -2.768 1 98.06 93 ILE A O 1
ATOM 752 N N . ASN A 1 94 ? -8.844 -15.914 -2.498 1 97 94 ASN A N 1
ATOM 753 C CA . ASN A 1 94 ? -9.852 -16.156 -1.47 1 97 94 ASN A CA 1
ATOM 754 C C . ASN A 1 94 ? -9.211 -16.469 -0.121 1 97 94 ASN A C 1
ATOM 756 O O . ASN A 1 94 ? -8.484 -17.453 0.01 1 97 94 ASN A O 1
ATOM 760 N N . PRO A 1 95 ? -9.43 -15.594 0.852 1 95.38 95 PRO A N 1
ATOM 761 C CA . PRO A 1 95 ? -8.734 -15.781 2.129 1 95.38 95 PRO A CA 1
ATOM 762 C C . PRO A 1 95 ? -9.07 -17.109 2.791 1 95.38 95 PRO A C 1
ATOM 764 O O . PRO A 1 95 ? -8.375 -17.531 3.725 1 95.38 95 PRO A O 1
ATOM 767 N N . LYS A 1 96 ? -10.047 -17.797 2.338 1 93.88 96 LYS A N 1
ATOM 768 C CA . LYS A 1 96 ? -10.438 -19.094 2.906 1 93.88 96 LYS A CA 1
ATOM 769 C C . LYS A 1 96 ? -9.805 -20.234 2.131 1 93.88 96 LYS A C 1
ATOM 771 O O . LYS A 1 96 ? -9.836 -21.391 2.582 1 93.88 96 LYS A O 1
ATOM 776 N N . ASN A 1 97 ? -9.336 -20.047 0.981 1 97.19 97 ASN A N 1
ATOM 777 C CA . ASN A 1 97 ? -8.688 -21.078 0.18 1 97.19 97 ASN A CA 1
ATOM 778 C C . ASN A 1 97 ? -7.199 -21.188 0.516 1 97.19 97 ASN A C 1
ATOM 780 O O . ASN A 1 97 ? -6.359 -20.594 -0.157 1 97.19 97 ASN A O 1
ATOM 784 N N . VAL A 1 98 ? -6.957 -21.953 1.449 1 97 98 VAL A N 1
ATOM 785 C CA . VAL A 1 98 ? -5.625 -22.062 2.031 1 97 98 VAL A CA 1
ATOM 786 C C . VAL A 1 98 ? -5.203 -23.531 2.053 1 97 98 VAL A C 1
ATOM 788 O O . VAL A 1 98 ? -6.008 -24.422 2.357 1 97 98 VAL A O 1
ATOM 791 N N . GLN A 1 99 ? -4.008 -23.812 1.595 1 96.75 99 GLN A N 1
ATOM 792 C CA . GLN A 1 99 ? -3.365 -25.109 1.696 1 96.75 99 GLN A CA 1
ATOM 793 C C . GLN A 1 99 ? -2.039 -25.016 2.445 1 96.75 99 GLN A C 1
ATOM 795 O O . GLN A 1 99 ? -1.144 -24.281 2.041 1 96.75 99 GLN A O 1
ATOM 800 N N . ASN A 1 100 ? -1.83 -25.828 3.578 1 95.88 100 ASN A N 1
ATOM 801 C CA . ASN A 1 100 ? -0.623 -25.797 4.398 1 95.88 100 ASN A CA 1
ATOM 802 C C . ASN A 1 100 ? -0.247 -24.359 4.785 1 95.88 100 ASN A C 1
ATOM 804 O O . ASN A 1 100 ? 0.893 -23.938 4.586 1 95.88 100 ASN A O 1
ATOM 808 N N . ASN A 1 101 ? -1.179 -23.484 5.203 1 96.06 101 ASN A N 1
ATOM 809 C CA . ASN A 1 101 ? -1.06 -22.109 5.676 1 96.06 101 ASN A CA 1
ATOM 810 C C . ASN A 1 101 ? -0.681 -21.156 4.547 1 96.06 101 ASN A C 1
ATOM 812 O O . ASN A 1 101 ? -0.247 -20.031 4.797 1 96.06 101 ASN A O 1
ATOM 816 N N . THR A 1 102 ? -0.792 -21.656 3.365 1 98.19 102 THR A N 1
ATOM 817 C CA . THR A 1 102 ? -0.448 -20.844 2.205 1 98.19 102 THR A CA 1
ATOM 818 C C . THR A 1 102 ? -1.686 -20.547 1.364 1 98.19 102 THR A C 1
ATOM 820 O O . THR A 1 102 ? -2.441 -21.453 1.023 1 98.19 102 THR A O 1
ATOM 823 N N . LEU A 1 103 ? -1.859 -19.297 1.063 1 98.5 103 LEU A N 1
ATOM 824 C CA . LEU A 1 103 ? -2.979 -18.875 0.226 1 98.5 103 LEU A CA 1
ATOM 825 C C . LEU A 1 103 ? -2.785 -19.344 -1.213 1 98.5 103 LEU A C 1
ATOM 827 O O . LEU A 1 103 ? -1.686 -19.234 -1.761 1 98.5 103 LEU A O 1
ATOM 831 N N . LYS A 1 104 ? -3.861 -19.875 -1.743 1 98.38 104 LYS A N 1
ATOM 832 C CA . LYS A 1 104 ? -3.865 -20.109 -3.184 1 98.38 104 LYS A CA 1
ATOM 833 C C . LYS A 1 104 ? -4.234 -18.844 -3.951 1 98.38 104 LYS A C 1
ATOM 835 O O . LYS A 1 104 ? -5.172 -18.141 -3.574 1 98.38 104 LYS A O 1
ATOM 840 N N . LYS A 1 105 ? -3.453 -18.562 -4.98 1 98.25 105 LYS A N 1
ATOM 841 C CA . LYS A 1 105 ? -3.748 -17.375 -5.766 1 98.25 105 LYS A CA 1
ATOM 842 C C . LYS A 1 105 ? -3.963 -17.719 -7.234 1 98.25 105 LYS A C 1
ATOM 844 O O . LYS A 1 105 ? -3.424 -18.719 -7.727 1 98.25 105 LYS A O 1
ATOM 849 N N . GLU A 1 106 ? -4.805 -16.969 -7.816 1 98.25 106 GLU A N 1
ATOM 850 C CA . GLU A 1 106 ? -5.117 -17.109 -9.234 1 98.25 106 GLU A CA 1
ATOM 851 C C . GLU A 1 106 ? -4.789 -15.836 -10.008 1 98.25 106 GLU A C 1
ATOM 853 O O . GLU A 1 106 ? -5.219 -14.742 -9.625 1 98.25 106 GLU A O 1
ATOM 858 N N . LEU A 1 107 ? -4.016 -15.961 -11.078 1 98.12 107 LEU A N 1
ATOM 859 C CA . LEU A 1 107 ? -3.697 -14.805 -11.914 1 98.12 107 LEU A CA 1
ATOM 860 C C . LEU A 1 107 ? -4.934 -14.312 -12.656 1 98.12 107 LEU A C 1
ATOM 862 O O . LEU A 1 107 ? -5.551 -15.07 -13.414 1 98.12 107 LEU A O 1
ATOM 866 N N . ILE A 1 108 ? -5.332 -13.102 -12.391 1 96.62 108 ILE A N 1
ATOM 867 C CA . ILE A 1 108 ? -6.383 -12.477 -13.188 1 96.62 108 ILE A CA 1
ATOM 868 C C . ILE A 1 108 ? -5.812 -12.016 -14.523 1 96.62 108 ILE A C 1
ATOM 870 O O . ILE A 1 108 ? -6.305 -12.406 -15.586 1 96.62 108 ILE A O 1
ATOM 874 N N . PHE A 1 109 ? -4.785 -11.125 -14.461 1 95.06 109 PHE A N 1
ATOM 875 C CA . PHE A 1 109 ? -4.035 -10.797 -15.664 1 95.06 109 PHE A CA 1
ATOM 876 C C . PHE A 1 109 ? -2.686 -10.18 -15.32 1 95.06 109 PHE A C 1
ATOM 878 O O . PHE A 1 109 ? -2.449 -9.797 -14.172 1 95.06 109 PHE A O 1
ATOM 885 N N . SER A 1 110 ? -1.776 -10.18 -16.234 1 97.5 110 SER A N 1
ATOM 886 C CA . SER A 1 110 ? -0.462 -9.547 -16.219 1 97.5 110 SER A CA 1
ATOM 887 C C . SER A 1 110 ? -0.333 -8.492 -17.312 1 97.5 110 SER A C 1
ATOM 889 O O . SER A 1 110 ? -0.759 -8.711 -18.438 1 97.5 110 SER A O 1
ATOM 891 N N . THR A 1 111 ? 0.242 -7.434 -16.969 1 96.12 111 THR A N 1
ATOM 892 C CA . THR A 1 111 ? 0.431 -6.395 -17.984 1 96.12 111 THR A CA 1
ATOM 893 C C . THR A 1 111 ? 1.387 -6.867 -19.062 1 96.12 111 THR A C 1
ATOM 895 O O . THR A 1 111 ? 1.428 -6.293 -20.156 1 96.12 111 THR A O 1
ATOM 898 N N . ASP A 1 112 ? 2.135 -7.883 -18.766 1 96.5 112 ASP A N 1
ATOM 899 C CA . ASP A 1 112 ? 3.039 -8.461 -19.766 1 96.5 112 ASP A CA 1
ATOM 900 C C . ASP A 1 112 ? 2.268 -9.016 -20.953 1 96.5 112 ASP A C 1
ATOM 902 O O . ASP A 1 112 ? 2.818 -9.156 -22.047 1 96.5 112 ASP A O 1
ATOM 906 N N . ASP A 1 113 ? 1.041 -9.383 -20.734 1 95.81 113 ASP A N 1
ATOM 907 C CA . ASP A 1 113 ? 0.272 -10.078 -21.766 1 95.81 113 ASP A CA 1
ATOM 908 C C . ASP A 1 113 ? -0.438 -9.094 -22.688 1 95.81 113 ASP A C 1
ATOM 910 O O . ASP A 1 113 ? -1.102 -9.492 -23.641 1 95.81 113 ASP A O 1
ATOM 914 N N . TYR A 1 114 ? -0.349 -7.852 -22.406 1 93.25 114 TYR A N 1
ATOM 915 C CA . TYR A 1 114 ? -1.061 -6.82 -23.172 1 93.25 114 TYR A CA 1
ATOM 916 C C . TYR A 1 114 ? -0.135 -5.66 -23.516 1 93.25 114 TYR A C 1
ATOM 918 O O . TYR A 1 114 ? 0.805 -5.367 -22.766 1 93.25 114 TYR A O 1
ATOM 926 N N . LYS A 1 115 ? -0.441 -5.039 -24.594 1 88.44 115 LYS A N 1
ATOM 927 C CA . LYS A 1 115 ? 0.292 -3.832 -24.969 1 88.44 115 LYS A CA 1
ATOM 928 C C . LYS A 1 115 ? -0.38 -2.584 -24.406 1 88.44 115 LYS A C 1
ATOM 930 O O . LYS A 1 115 ? -1.592 -2.572 -24.188 1 88.44 115 LYS A O 1
ATOM 935 N N . GLY A 1 116 ? 0.456 -1.599 -24.109 1 86.81 116 GLY A N 1
ATOM 936 C CA . GLY A 1 116 ? -0.118 -0.291 -23.828 1 86.81 116 GLY A CA 1
ATOM 937 C C . GLY A 1 116 ? -0.188 0.026 -22.359 1 86.81 116 GLY A C 1
ATOM 938 O O . GLY A 1 116 ? -0.548 1.141 -21.969 1 86.81 116 GLY A O 1
ATOM 939 N N . PHE A 1 117 ? 0.137 -0.917 -21.531 1 89.44 117 PHE A N 1
ATOM 940 C CA . PHE A 1 117 ? 0.125 -0.619 -20.109 1 89.44 117 PHE A CA 1
ATOM 941 C C . PHE A 1 117 ? 1.369 0.166 -19.703 1 89.44 117 PHE A C 1
ATOM 943 O O . PHE A 1 117 ? 2.465 -0.102 -20.203 1 89.44 117 PHE A O 1
ATOM 950 N N . PRO A 1 118 ? 1.159 1.131 -18.859 1 87.31 118 PRO A N 1
ATOM 951 C CA . PRO A 1 118 ? 2.318 1.884 -18.375 1 87.31 118 PRO A CA 1
ATOM 952 C C . PRO A 1 118 ? 3.131 1.113 -17.328 1 87.31 118 PRO A C 1
ATOM 954 O O . PRO A 1 118 ? 2.656 0.11 -16.797 1 87.31 118 PRO A O 1
ATOM 957 N N . SER A 1 119 ? 4.352 1.618 -17.094 1 86.88 119 SER A N 1
ATOM 958 C CA . SER A 1 119 ? 5.176 1.081 -16.016 1 86.88 119 SER A CA 1
ATOM 959 C C . SER A 1 119 ? 4.723 1.602 -14.656 1 86.88 119 SER A C 1
ATOM 961 O O . SER A 1 119 ? 3.961 2.568 -14.578 1 86.88 119 SER A O 1
ATOM 963 N N . LYS A 1 120 ? 5.078 0.966 -13.539 1 87 120 LYS A N 1
ATOM 964 C CA . LYS A 1 120 ? 4.98 1.38 -12.141 1 87 120 LYS A CA 1
ATOM 965 C C . LYS A 1 120 ? 3.529 1.624 -11.742 1 87 120 LYS A C 1
ATOM 967 O O . LYS A 1 120 ? 3.215 2.645 -11.125 1 87 120 LYS A O 1
ATOM 972 N N . ILE A 1 121 ? 2.664 0.699 -12.211 1 90.81 121 ILE A N 1
ATOM 973 C CA . ILE A 1 121 ? 1.307 0.745 -11.68 1 90.81 121 ILE A CA 1
ATOM 974 C C . ILE A 1 121 ? 1.339 0.519 -10.172 1 90.81 121 ILE A C 1
ATOM 976 O O . ILE A 1 121 ? 1.859 -0.495 -9.695 1 90.81 121 ILE A O 1
ATOM 980 N N . GLU A 1 122 ? 0.79 1.431 -9.445 1 88.56 122 GLU A N 1
ATOM 981 C CA . GLU A 1 122 ? 0.973 1.427 -8 1 88.56 122 GLU A CA 1
ATOM 982 C C . GLU A 1 122 ? -0.357 1.235 -7.277 1 88.56 122 GLU A C 1
ATOM 984 O O . GLU A 1 122 ? -0.383 0.823 -6.113 1 88.56 122 GLU A O 1
ATOM 989 N N . SER A 1 123 ? -1.405 1.563 -7.977 1 90.31 123 SER A N 1
ATOM 990 C CA . SER A 1 123 ? -2.684 1.557 -7.273 1 90.31 123 SER A CA 1
ATOM 991 C C . SER A 1 123 ? -3.785 0.941 -8.133 1 90.31 123 SER A C 1
ATOM 993 O O . SER A 1 123 ? -3.727 1 -9.359 1 90.31 123 SER A O 1
ATOM 995 N N . ILE A 1 124 ? -4.688 0.406 -7.43 1 91.25 124 ILE A N 1
ATOM 996 C CA . ILE A 1 124 ? -5.875 -0.176 -8.047 1 91.25 124 ILE A CA 1
ATOM 997 C C . ILE A 1 124 ? -7.125 0.31 -7.316 1 91.25 124 ILE A C 1
ATOM 999 O O . ILE A 1 124 ? -7.152 0.354 -6.086 1 91.25 124 ILE A O 1
ATOM 1003 N N . ALA A 1 125 ? -8.086 0.74 -8.008 1 90.62 125 ALA A N 1
ATOM 1004 C CA . ALA A 1 125 ? -9.438 1.005 -7.516 1 90.62 125 ALA A CA 1
ATOM 1005 C C . ALA A 1 125 ? -10.453 0.084 -8.18 1 90.62 125 ALA A C 1
ATOM 1007 O O . ALA A 1 125 ? -10.688 0.174 -9.383 1 90.62 125 ALA A O 1
ATOM 1008 N N . VAL A 1 126 ? -11.031 -0.741 -7.355 1 91 126 VAL A N 1
ATOM 1009 C CA . VAL A 1 126 ? -12.062 -1.635 -7.863 1 91 126 VAL A CA 1
ATOM 1010 C C . VAL A 1 126 ? -13.414 -0.916 -7.863 1 91 126 VAL A C 1
ATOM 1012 O O . VAL A 1 126 ? -13.984 -0.653 -6.801 1 91 126 VAL A O 1
ATOM 1015 N N . ILE A 1 127 ? -13.938 -0.689 -9.023 1 89.31 127 ILE A N 1
ATOM 1016 C CA . ILE A 1 127 ? -15.195 0.037 -9.164 1 89.31 127 ILE A CA 1
ATOM 1017 C C . ILE A 1 127 ? -16.359 -0.933 -9.047 1 89.31 127 ILE A C 1
ATOM 1019 O O . ILE A 1 127 ? -17.312 -0.679 -8.312 1 89.31 127 ILE A O 1
ATOM 1023 N N . ASN A 1 128 ? -16.344 -1.975 -9.781 1 89.06 128 ASN A N 1
ATOM 1024 C CA . ASN A 1 128 ? -17.297 -3.084 -9.727 1 89.06 128 ASN A CA 1
ATOM 1025 C C . ASN A 1 128 ? -16.688 -4.375 -10.266 1 89.06 128 ASN A C 1
ATOM 1027 O O . ASN A 1 128 ? -15.461 -4.484 -10.367 1 89.06 128 ASN A O 1
ATOM 1031 N N . GLU A 1 129 ? -17.516 -5.379 -10.516 1 88.31 129 GLU A N 1
ATOM 1032 C CA . GLU A 1 129 ? -17.016 -6.695 -10.906 1 88.31 129 GLU A CA 1
ATOM 1033 C C . GLU A 1 129 ? -16.297 -6.641 -12.25 1 88.31 129 GLU A C 1
ATOM 1035 O O . GLU A 1 129 ? -15.453 -7.488 -12.547 1 88.31 129 GLU A O 1
ATOM 1040 N N . ASN A 1 130 ? -16.594 -5.656 -13.039 1 91.31 130 ASN A N 1
ATOM 1041 C CA . ASN A 1 130 ? -16.125 -5.668 -14.422 1 91.31 130 ASN A CA 1
ATOM 1042 C C . ASN A 1 130 ? -15.25 -4.457 -14.727 1 91.31 130 ASN A C 1
ATOM 1044 O O . ASN A 1 130 ? -14.789 -4.285 -15.859 1 91.31 130 ASN A O 1
ATOM 1048 N N . GLU A 1 131 ? -15.023 -3.66 -13.75 1 92.56 131 GLU A N 1
ATOM 1049 C CA . GLU A 1 131 ? -14.297 -2.426 -14.047 1 92.56 131 GLU A CA 1
ATOM 1050 C C . GLU A 1 131 ? -13.336 -2.064 -12.922 1 92.56 131 GLU A C 1
ATOM 1052 O O . GLU A 1 131 ? -13.734 -1.977 -11.758 1 92.56 131 GLU A O 1
ATOM 1057 N N . TRP A 1 132 ? -12.008 -1.894 -13.312 1 93.94 132 TRP A N 1
ATOM 1058 C CA . TRP A 1 132 ? -10.961 -1.423 -12.414 1 93.94 132 TRP A CA 1
ATOM 1059 C C . TRP A 1 132 ? -10.305 -0.159 -12.961 1 93.94 132 TRP A C 1
ATOM 1061 O O . TRP A 1 132 ? -10.266 0.054 -14.172 1 93.94 132 TRP A O 1
ATOM 1071 N N . ILE A 1 133 ? -9.891 0.655 -12.109 1 92.69 133 ILE A N 1
ATOM 1072 C CA . ILE A 1 133 ? -9.039 1.792 -12.445 1 92.69 133 ILE A CA 1
ATOM 1073 C C . ILE A 1 133 ? -7.633 1.559 -11.906 1 92.69 133 ILE A C 1
ATOM 1075 O O . ILE A 1 133 ? -7.453 1.27 -10.719 1 92.69 133 ILE A O 1
ATOM 1079 N N . LEU A 1 134 ? -6.668 1.617 -12.789 1 92.88 134 LEU A N 1
ATOM 1080 C CA . LEU A 1 134 ? -5.258 1.487 -12.438 1 92.88 134 LEU A CA 1
ATOM 1081 C C . LEU A 1 134 ? -4.547 2.832 -12.539 1 92.88 134 LEU A C 1
ATOM 1083 O O . LEU A 1 134 ? -4.793 3.6 -13.477 1 92.88 134 LEU A O 1
ATOM 1087 N N . ILE A 1 135 ? -3.705 3.088 -11.609 1 89.5 135 ILE A N 1
ATOM 1088 C CA . ILE A 1 135 ? -2.99 4.359 -11.594 1 89.5 135 ILE A CA 1
ATOM 1089 C C . ILE A 1 135 ? -1.486 4.105 -11.508 1 89.5 135 ILE A C 1
ATOM 1091 O O . ILE A 1 135 ? -1.027 3.346 -10.648 1 89.5 135 ILE A O 1
ATOM 1095 N N . ASN A 1 136 ? -0.806 4.633 -12.445 1 88 136 ASN A N 1
ATOM 1096 C CA . ASN A 1 136 ? 0.642 4.449 -12.477 1 88 136 ASN A CA 1
ATOM 1097 C C . ASN A 1 136 ? 1.376 5.703 -12.008 1 88 136 ASN A C 1
ATOM 1099 O O . ASN A 1 136 ? 0.794 6.789 -11.969 1 88 136 ASN A O 1
ATOM 1103 N N . ASP A 1 137 ? 2.594 5.418 -11.477 1 78.62 137 ASP A N 1
ATOM 1104 C CA . ASP A 1 137 ? 3.543 6.508 -11.266 1 78.62 137 ASP A CA 1
ATOM 1105 C C . ASP A 1 137 ? 4.168 6.957 -12.586 1 78.62 137 ASP A C 1
ATOM 1107 O O . ASP A 1 137 ? 4.68 6.133 -13.344 1 78.62 137 ASP A O 1
ATOM 1111 N N . ASN A 1 138 ? 3.629 8.148 -13.133 1 63.19 138 ASN A N 1
ATOM 1112 C CA . ASN A 1 138 ? 4.207 8.492 -14.43 1 63.19 138 ASN A CA 1
ATOM 1113 C C . ASN A 1 138 ? 5.539 9.219 -14.273 1 63.19 138 ASN A C 1
ATOM 1115 O O . ASN A 1 138 ? 5.781 9.875 -13.25 1 63.19 138 ASN A O 1
ATOM 1119 N N . ASP A 1 139 ? 6.523 8.625 -14.961 1 57.28 139 ASP A N 1
ATOM 1120 C CA . ASP A 1 139 ? 7.766 9.352 -15.211 1 57.28 139 ASP A CA 1
ATOM 1121 C C . ASP A 1 139 ? 7.516 10.609 -16.047 1 57.28 139 ASP A C 1
ATOM 1123 O O . ASP A 1 139 ? 7.352 10.531 -17.266 1 57.28 139 ASP A O 1
ATOM 1127 N N . PHE A 1 140 ? 6.863 11.594 -15.297 1 52.72 140 PHE A N 1
ATOM 1128 C CA . PHE A 1 140 ? 6.582 12.844 -15.992 1 52.72 140 PHE A CA 1
ATOM 1129 C C . PHE A 1 140 ? 7.57 13.055 -17.141 1 52.72 140 PHE A C 1
ATOM 1131 O O . PHE A 1 140 ? 7.227 13.656 -18.156 1 52.72 140 PHE A O 1
ATOM 1138 N N . GLY A 1 141 ? 8.836 12.836 -16.953 1 46.03 141 GLY A N 1
ATOM 1139 C CA . GLY A 1 141 ? 9.805 13.242 -17.969 1 46.03 141 GLY A CA 1
ATOM 1140 C C . GLY A 1 141 ? 9.406 12.828 -19.375 1 46.03 141 GLY A C 1
ATOM 1141 O O . GLY A 1 141 ? 9.531 13.617 -20.312 1 46.03 141 GLY A O 1
ATOM 1142 N N . ILE A 1 142 ? 9.289 11.555 -19.562 1 42.06 142 ILE A N 1
ATOM 1143 C CA . ILE A 1 142 ? 9.375 11.078 -20.938 1 42.06 142 ILE A CA 1
ATOM 1144 C C . ILE A 1 142 ? 8.055 11.352 -21.656 1 42.06 142 ILE A C 1
ATOM 1146 O O . ILE A 1 142 ? 8.047 11.859 -22.781 1 42.06 142 ILE A O 1
ATOM 1150 N N . THR A 1 143 ? 6.965 10.93 -21.156 1 47.97 143 THR A N 1
ATOM 1151 C CA . THR A 1 143 ? 5.781 10.953 -22 1 47.97 143 THR A CA 1
ATOM 1152 C C . THR A 1 143 ? 4.977 12.234 -21.781 1 47.97 143 THR A C 1
ATOM 1154 O O . THR A 1 143 ? 4.043 12.531 -22.531 1 47.97 143 THR A O 1
ATOM 1157 N N . GLY A 1 144 ? 5.551 13.109 -20.953 1 52.47 144 GLY A N 1
ATOM 1158 C CA . GLY A 1 144 ? 4.812 14.336 -20.672 1 52.47 144 GLY A CA 1
ATOM 1159 C C . GLY A 1 144 ? 3.562 14.094 -19.844 1 52.47 144 GLY A C 1
ATOM 1160 O O . GLY A 1 144 ? 2.926 15.047 -19.391 1 52.47 144 GLY A O 1
ATOM 1161 N N . ASP A 1 145 ? 3.076 12.852 -19.906 1 55.72 145 ASP A N 1
ATOM 1162 C CA . ASP A 1 145 ? 1.857 12.633 -19.125 1 55.72 145 ASP A CA 1
ATOM 1163 C C . ASP A 1 145 ? 2.186 12.25 -17.688 1 55.72 145 ASP A C 1
ATOM 1165 O O . ASP A 1 145 ? 3.023 11.383 -17.438 1 55.72 145 ASP A O 1
ATOM 1169 N N . LYS A 1 146 ? 1.938 13.055 -16.75 1 59.69 146 LYS A N 1
ATOM 1170 C CA . LYS A 1 146 ? 2.256 12.898 -15.336 1 59.69 146 LYS A CA 1
ATOM 1171 C C . LYS A 1 146 ? 1.677 11.602 -14.781 1 59.69 146 LYS A C 1
ATOM 1173 O O . LYS A 1 146 ? 2.369 10.859 -14.086 1 59.69 146 LYS A O 1
ATOM 1178 N N . THR A 1 147 ? 0.468 11.391 -14.953 1 69.12 147 THR A N 1
ATOM 1179 C CA . THR A 1 147 ? -0.261 10.234 -14.43 1 69.12 147 THR A CA 1
ATOM 1180 C C . THR A 1 147 ? -1.146 9.625 -15.516 1 69.12 147 THR A C 1
ATOM 1182 O O . THR A 1 147 ? -1.762 10.344 -16.297 1 69.12 147 THR A O 1
ATOM 1185 N N . LYS A 1 148 ? -0.872 8.32 -15.742 1 78.38 148 LYS A N 1
ATOM 1186 C CA . LYS A 1 148 ? -1.834 7.633 -16.594 1 78.38 148 LYS A CA 1
ATOM 1187 C C . LYS A 1 148 ? -2.863 6.875 -15.766 1 78.38 148 LYS A C 1
ATOM 1189 O O . LYS A 1 148 ? -2.516 6.227 -14.773 1 78.38 148 LYS A O 1
ATOM 1194 N N . ILE A 1 149 ? -4.059 7.18 -16.016 1 83.38 149 ILE A N 1
ATOM 1195 C CA . ILE A 1 149 ? -5.203 6.461 -15.461 1 83.38 149 ILE A CA 1
ATOM 1196 C C . ILE A 1 149 ? -5.781 5.52 -16.516 1 83.38 149 ILE A C 1
ATOM 1198 O O . ILE A 1 149 ? -6.152 5.953 -17.609 1 83.38 149 ILE A O 1
ATOM 1202 N N . ILE A 1 150 ? -5.738 4.277 -16.172 1 87.81 150 ILE A N 1
ATOM 1203 C CA . ILE A 1 150 ? -6.188 3.26 -17.109 1 87.81 150 ILE A CA 1
ATOM 1204 C C . ILE A 1 150 ? -7.469 2.604 -16.594 1 87.81 150 ILE A C 1
ATOM 1206 O O . ILE A 1 150 ? -7.531 2.188 -15.43 1 87.81 150 ILE A O 1
ATOM 1210 N N . LYS A 1 151 ? -8.367 2.535 -17.5 1 89.5 151 LYS A N 1
ATOM 1211 C CA . LYS A 1 151 ? -9.578 1.776 -17.203 1 89.5 151 LYS A CA 1
ATOM 1212 C C . LYS A 1 151 ? -9.508 0.373 -17.797 1 89.5 151 LYS A C 1
ATOM 1214 O O . LYS A 1 151 ? -9.219 0.21 -18.984 1 89.5 151 LYS A O 1
ATOM 1219 N N . VAL A 1 152 ? -9.617 -0.569 -16.906 1 90.94 152 VAL A N 1
ATOM 1220 C CA . VAL A 1 152 ? -9.633 -1.96 -17.344 1 90.94 152 VAL A CA 1
ATOM 1221 C C . VAL A 1 152 ? -11.055 -2.514 -17.25 1 90.94 152 VAL A C 1
ATOM 1223 O O . VAL A 1 152 ? -11.711 -2.381 -16.203 1 90.94 152 VAL A O 1
ATOM 1226 N N . LYS A 1 153 ? -11.555 -3.102 -18.344 1 89.69 153 LYS A N 1
ATOM 1227 C CA . LYS A 1 153 ? -12.859 -3.744 -18.391 1 89.69 153 LYS A CA 1
ATOM 1228 C C . LYS A 1 153 ? -12.734 -5.234 -18.703 1 89.69 153 LYS A C 1
ATOM 1230 O O . LYS A 1 153 ? -11.93 -5.629 -19.547 1 89.69 153 LYS A O 1
ATOM 1235 N N . PHE A 1 154 ? -13.469 -5.996 -17.875 1 85.31 154 PHE A N 1
ATOM 1236 C CA . PHE A 1 154 ? -13.438 -7.445 -18.031 1 85.31 154 PHE A CA 1
ATOM 1237 C C . PHE A 1 154 ? -14.68 -7.938 -18.766 1 85.31 154 PHE A C 1
ATOM 1239 O O . PHE A 1 154 ? -15.742 -7.324 -18.672 1 85.31 154 PHE A O 1
ATOM 1246 N N . MET B 1 1 ? -12.227 4.02 1.137 1 76.94 1 MET B N 1
ATOM 1247 C CA . MET B 1 1 ? -13.531 4.367 0.586 1 76.94 1 MET B CA 1
ATOM 1248 C C . MET B 1 1 ? -14.203 5.449 1.426 1 76.94 1 MET B C 1
ATOM 1250 O O . MET B 1 1 ? -14.039 5.488 2.645 1 76.94 1 MET B O 1
ATOM 1254 N N . SER B 1 2 ? -15.062 6.32 0.602 1 77.25 2 SER B N 1
ATOM 1255 C CA . SER B 1 2 ? -15.812 7.328 1.346 1 77.25 2 SER B CA 1
ATOM 1256 C C . SER B 1 2 ? -16.875 6.68 2.238 1 77.25 2 SER B C 1
ATOM 1258 O O . SER B 1 2 ? -17.266 5.535 2.01 1 77.25 2 SER B O 1
ATOM 1260 N N . LYS B 1 3 ? -17.312 7.383 3.232 1 76 3 LYS B N 1
ATOM 1261 C CA . LYS B 1 3 ? -18.281 6.871 4.199 1 76 3 LYS B CA 1
ATOM 1262 C C . LYS B 1 3 ? -19.594 6.516 3.521 1 76 3 LYS B C 1
ATOM 1264 O O . LYS B 1 3 ? -20.25 5.535 3.891 1 76 3 LYS B O 1
ATOM 1269 N N . ASP B 1 4 ? -19.984 7.289 2.566 1 79.44 4 ASP B N 1
ATOM 1270 C CA . ASP B 1 4 ? -21.266 7.066 1.893 1 79.44 4 ASP B CA 1
ATOM 1271 C C . ASP B 1 4 ? -21.109 6.109 0.715 1 79.44 4 ASP B C 1
ATOM 1273 O O . ASP B 1 4 ? -22.047 5.906 -0.059 1 79.44 4 ASP B O 1
ATOM 1277 N N . ASP B 1 5 ? -19.906 5.598 0.466 1 80.25 5 ASP B N 1
ATOM 1278 C CA . ASP B 1 5 ? -19.594 4.578 -0.528 1 80.25 5 ASP B CA 1
ATOM 1279 C C . ASP B 1 5 ? -19.672 5.145 -1.943 1 80.25 5 ASP B C 1
ATOM 1281 O O . ASP B 1 5 ? -19.953 4.41 -2.895 1 80.25 5 ASP B O 1
ATOM 1285 N N . LYS B 1 6 ? -19.562 6.453 -2.012 1 86.81 6 LYS B N 1
ATOM 1286 C CA . LYS B 1 6 ? -19.688 7.094 -3.318 1 86.81 6 LYS B CA 1
ATOM 1287 C C . LYS B 1 6 ? -18.312 7.242 -3.988 1 86.81 6 LYS B C 1
ATOM 1289 O O . LYS B 1 6 ? -18.219 7.273 -5.215 1 86.81 6 LYS B O 1
ATOM 1294 N N . PHE B 1 7 ? -17.297 7.34 -3.172 1 88.81 7 PHE B N 1
ATOM 1295 C CA . PHE B 1 7 ? -15.961 7.594 -3.707 1 88.81 7 PHE B CA 1
ATOM 1296 C C . PHE B 1 7 ? -14.984 6.516 -3.26 1 88.81 7 PHE B C 1
ATOM 1298 O O . PHE B 1 7 ? -15.07 6.02 -2.135 1 88.81 7 PHE B O 1
ATOM 1305 N N . VAL B 1 8 ? -14.102 6.219 -4.141 1 89.31 8 VAL B N 1
ATOM 1306 C CA . VAL B 1 8 ? -12.891 5.473 -3.818 1 89.31 8 VAL B CA 1
ATOM 1307 C C . VAL B 1 8 ? -11.688 6.414 -3.822 1 89.31 8 VAL B C 1
ATOM 1309 O O . VAL B 1 8 ? -11.477 7.16 -4.781 1 89.31 8 VAL B O 1
ATOM 1312 N N . TYR B 1 9 ? -10.977 6.398 -2.748 1 92.94 9 TYR B N 1
ATOM 1313 C CA . TYR B 1 9 ? -9.781 7.219 -2.652 1 92.94 9 TYR B CA 1
ATOM 1314 C C . TYR B 1 9 ? -8.523 6.379 -2.879 1 92.94 9 TYR B C 1
ATOM 1316 O O . TYR B 1 9 ? -8.445 5.242 -2.414 1 92.94 9 TYR B O 1
ATOM 1324 N N . THR B 1 10 ? -7.637 6.914 -3.604 1 92.06 10 THR B N 1
ATOM 1325 C CA . THR B 1 10 ? -6.336 6.27 -3.742 1 92.06 10 THR B CA 1
ATOM 1326 C C . THR B 1 10 ? -5.219 7.305 -3.738 1 92.06 10 THR B C 1
ATOM 1328 O O . THR B 1 10 ? -5.445 8.477 -4.055 1 92.06 10 THR B O 1
ATOM 1331 N N . ILE B 1 11 ? -4.078 6.898 -3.34 1 92.94 11 ILE B N 1
ATOM 1332 C CA . ILE B 1 11 ? -2.908 7.766 -3.217 1 92.94 11 ILE B CA 1
ATOM 1333 C C . ILE B 1 11 ? -1.665 7.023 -3.707 1 92.94 11 ILE B C 1
ATOM 1335 O O . ILE B 1 11 ? -1.512 5.824 -3.463 1 92.94 11 ILE B O 1
ATOM 1339 N N . LEU B 1 12 ? -0.805 7.758 -4.367 1 91.25 12 LEU B N 1
ATOM 1340 C CA . LEU B 1 12 ? 0.444 7.129 -4.785 1 91.25 12 LEU B CA 1
ATOM 1341 C C . LEU B 1 12 ? 1.412 7.012 -3.613 1 91.25 12 LEU B C 1
ATOM 1343 O O . LEU B 1 12 ? 1.168 7.574 -2.541 1 91.25 12 LEU B O 1
ATOM 1347 N N . GLN B 1 13 ? 2.43 6.25 -3.805 1 91.75 13 GLN B N 1
ATOM 1348 C CA . GLN B 1 13 ? 3.367 5.98 -2.721 1 91.75 13 GLN B CA 1
ATOM 1349 C C . GLN B 1 13 ? 4.418 7.082 -2.617 1 91.75 13 GLN B C 1
ATOM 1351 O O . GLN B 1 13 ? 5.016 7.281 -1.558 1 91.75 13 GLN B O 1
ATOM 1356 N N . SER B 1 14 ? 4.695 7.734 -3.727 1 92.38 14 SER B N 1
ATOM 1357 C CA . SER B 1 14 ? 5.707 8.789 -3.777 1 92.38 14 SER B CA 1
ATOM 1358 C C . SER B 1 14 ? 5.355 9.836 -4.82 1 92.38 14 SER B C 1
ATOM 1360 O O . SER B 1 14 ? 4.453 9.633 -5.637 1 92.38 14 SER B O 1
ATOM 1362 N N . PRO B 1 15 ? 6.035 11.039 -4.707 1 92.12 15 PRO B N 1
ATOM 1363 C CA . PRO B 1 15 ? 5.922 11.984 -5.82 1 92.12 15 PRO B CA 1
ATO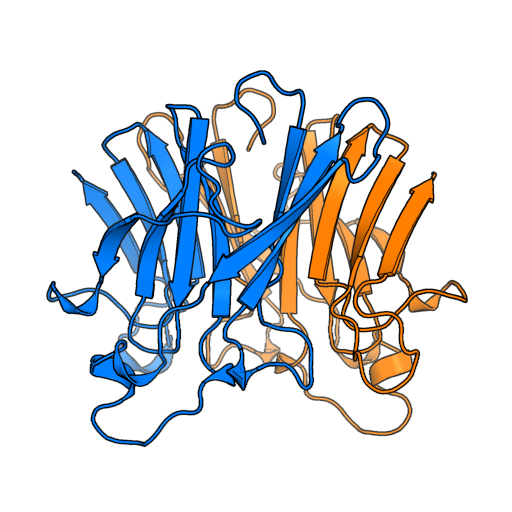M 1364 C C . PRO B 1 15 ? 6.395 11.391 -7.145 1 92.12 15 PRO B C 1
ATOM 1366 O O . PRO B 1 15 ? 7.156 10.414 -7.152 1 92.12 15 PRO B O 1
ATOM 1369 N N . PHE B 1 16 ? 5.84 12.008 -8.234 1 87.06 16 PHE B N 1
ATOM 1370 C CA . PHE B 1 16 ? 6.312 11.586 -9.555 1 87.06 16 PHE B CA 1
ATOM 1371 C C . PHE B 1 16 ? 7.828 11.734 -9.656 1 87.06 16 PHE B C 1
ATOM 1373 O O . PHE B 1 16 ? 8.414 12.625 -9.039 1 87.06 16 PHE B O 1
ATOM 1380 N N . GLU B 1 17 ? 8.289 10.844 -10.523 1 82.75 17 GLU B N 1
ATOM 1381 C CA . GLU B 1 17 ? 9.711 10.969 -10.797 1 82.75 17 GLU B CA 1
ATOM 1382 C C . GLU B 1 17 ? 10.047 12.367 -11.312 1 82.75 17 GLU B C 1
ATOM 1384 O O . GLU B 1 17 ? 9.336 12.906 -12.164 1 82.75 17 GLU B O 1
ATOM 1389 N N . GLY B 1 18 ? 11 13.07 -10.875 1 84.25 18 GLY B N 1
ATOM 1390 C CA . GLY B 1 18 ? 11.383 14.414 -11.258 1 84.25 18 GLY B CA 1
ATOM 1391 C C . GLY B 1 18 ? 10.719 15.484 -10.414 1 84.25 18 GLY B C 1
ATOM 1392 O O . GLY B 1 18 ? 11.047 16.672 -10.531 1 84.25 18 GLY B O 1
ATOM 1393 N N . GLU B 1 19 ? 9.719 15.078 -9.594 1 90.5 19 GLU B N 1
ATOM 1394 C CA . GLU B 1 19 ? 9.008 16.031 -8.75 1 90.5 19 GLU B CA 1
ATOM 1395 C C . GLU B 1 19 ? 9.195 15.711 -7.27 1 90.5 19 GLU B C 1
ATOM 1397 O O . GLU B 1 19 ? 8.383 16.094 -6.438 1 90.5 19 GLU B O 1
ATOM 1402 N N . ILE B 1 20 ? 10.195 15.047 -6.988 1 92.81 20 ILE B N 1
ATOM 1403 C CA . ILE B 1 20 ? 10.453 14.555 -5.641 1 92.81 20 ILE B CA 1
ATOM 1404 C C . ILE B 1 20 ? 10.594 15.734 -4.68 1 92.81 20 ILE B C 1
ATOM 1406 O O . ILE B 1 20 ? 10.062 15.703 -3.566 1 92.81 20 ILE B O 1
ATOM 1410 N N . ASP B 1 21 ? 11.148 16.844 -5.152 1 94.25 21 ASP B N 1
ATOM 1411 C CA . ASP B 1 21 ? 11.453 17.984 -4.277 1 94.25 21 ASP B CA 1
ATOM 1412 C C . ASP B 1 21 ? 10.195 18.766 -3.943 1 94.25 21 ASP B C 1
ATOM 1414 O O . ASP B 1 21 ? 10.188 19.562 -3.002 1 94.25 21 ASP B O 1
ATOM 1418 N N . THR B 1 22 ? 9.164 18.547 -4.699 1 95.44 22 THR B N 1
ATOM 1419 C CA . THR B 1 22 ? 7.91 19.219 -4.379 1 95.44 22 THR B CA 1
ATOM 1420 C C . THR B 1 22 ? 7.27 18.594 -3.137 1 95.44 22 THR B C 1
ATOM 1422 O O . THR B 1 22 ? 6.41 19.219 -2.508 1 95.44 22 THR B O 1
ATOM 1425 N N . LYS B 1 23 ? 7.57 17.359 -2.861 1 97.44 23 LYS B N 1
ATOM 1426 C CA . LYS B 1 23 ? 7.043 16.562 -1.754 1 97.44 23 LYS B CA 1
ATOM 1427 C C . LYS B 1 23 ? 5.543 16.344 -1.909 1 97.44 23 LYS B C 1
ATOM 1429 O O . LYS B 1 23 ? 4.855 16 -0.939 1 97.44 23 LYS B O 1
ATOM 1434 N N . ILE B 1 24 ? 5.066 16.516 -3.111 1 96.06 24 ILE B N 1
ATOM 1435 C CA . ILE B 1 24 ? 3.635 16.391 -3.355 1 96.06 24 ILE B CA 1
ATOM 1436 C C . ILE B 1 24 ? 3.344 15.016 -3.961 1 96.06 24 ILE B C 1
ATOM 1438 O O . ILE B 1 24 ? 3.924 14.641 -4.984 1 96.06 24 ILE B O 1
ATOM 1442 N N . VAL B 1 25 ? 2.48 14.281 -3.295 1 95.19 25 VAL B N 1
ATOM 1443 C CA . VAL B 1 25 ? 2.002 12.992 -3.791 1 95.19 25 VAL B CA 1
ATOM 1444 C C . VAL B 1 25 ? 0.578 13.148 -4.32 1 95.19 25 VAL B C 1
ATOM 1446 O O . VAL B 1 25 ? -0.293 13.688 -3.639 1 95.19 25 VAL B O 1
ATOM 1449 N N . PRO B 1 26 ? 0.297 12.672 -5.504 1 92.62 26 PRO B N 1
ATOM 1450 C CA . PRO B 1 26 ? -1.071 12.742 -6.023 1 92.62 26 PRO B CA 1
ATOM 1451 C C . PRO B 1 26 ? -2.053 11.898 -5.219 1 92.62 26 PRO B C 1
ATOM 1453 O O . PRO B 1 26 ? -1.719 10.781 -4.812 1 92.62 26 PRO B O 1
ATOM 1456 N N . PHE B 1 27 ? -3.135 12.422 -4.977 1 94.69 27 PHE B N 1
ATOM 1457 C CA . PHE B 1 27 ? -4.285 11.82 -4.309 1 94.69 27 PHE B CA 1
ATOM 1458 C C . PHE B 1 27 ? -5.523 11.898 -5.195 1 94.69 27 PHE B C 1
ATOM 1460 O O . PHE B 1 27 ? -5.855 12.961 -5.723 1 94.69 27 PHE B O 1
ATOM 1467 N N . TYR B 1 28 ? -6.207 10.781 -5.344 1 92.56 28 TYR B N 1
ATOM 1468 C CA . TYR B 1 28 ? -7.305 10.734 -6.301 1 92.56 28 TYR B CA 1
ATOM 1469 C C . TYR B 1 28 ? -8.609 10.367 -5.609 1 92.56 28 TYR B C 1
ATOM 1471 O O . TYR B 1 28 ? -8.641 9.461 -4.766 1 92.56 28 TYR B O 1
ATOM 1479 N N . ALA B 1 29 ? -9.609 11.07 -5.957 1 93.44 29 ALA B N 1
ATOM 1480 C CA . ALA B 1 29 ? -10.984 10.695 -5.648 1 93.44 29 ALA B CA 1
ATOM 1481 C C . ALA B 1 29 ? -11.711 10.188 -6.891 1 93.44 29 ALA B C 1
ATOM 1483 O O . ALA B 1 29 ? -11.875 10.922 -7.863 1 93.44 29 ALA B O 1
ATOM 1484 N N . ILE B 1 30 ? -12.133 9 -6.82 1 92.62 30 ILE B N 1
ATOM 1485 C CA . ILE B 1 30 ? -12.742 8.328 -7.961 1 92.62 30 ILE B CA 1
ATOM 1486 C C . ILE B 1 30 ? -14.211 8.047 -7.676 1 92.62 30 ILE B C 1
ATOM 1488 O O . ILE B 1 30 ? -14.555 7.539 -6.605 1 92.62 30 ILE B O 1
ATOM 1492 N N . ASP B 1 31 ? -15 8.422 -8.656 1 91.69 31 ASP B N 1
ATOM 1493 C CA . ASP B 1 31 ? -16.422 8.117 -8.539 1 91.69 31 ASP B CA 1
ATOM 1494 C C . ASP B 1 31 ? -16.672 6.617 -8.664 1 91.69 31 ASP B C 1
ATOM 1496 O O . ASP B 1 31 ? -16.281 5.992 -9.648 1 91.69 31 ASP B O 1
ATOM 1500 N N . ARG B 1 32 ? -17.297 6.105 -7.641 1 86.75 32 ARG B N 1
ATOM 1501 C CA . ARG B 1 32 ? -17.469 4.656 -7.613 1 86.75 32 ARG B CA 1
ATOM 1502 C C . ARG B 1 32 ? -18.469 4.203 -8.664 1 86.75 32 ARG B C 1
ATOM 1504 O O . ARG B 1 32 ? -18.406 3.07 -9.141 1 86.75 32 ARG B O 1
ATOM 1511 N N . SER B 1 33 ? -19.438 5.047 -8.984 1 87.81 33 SER B N 1
ATOM 1512 C CA . SER B 1 33 ? -20.5 4.691 -9.93 1 87.81 33 SER B CA 1
ATOM 1513 C C . SER B 1 33 ? -19.984 4.727 -11.359 1 87.81 33 SER B C 1
ATOM 1515 O O . SER B 1 33 ? -20.219 3.795 -12.133 1 87.81 33 SER B O 1
ATOM 1517 N N . SER B 1 34 ? -19.188 5.719 -11.719 1 87 34 SER B N 1
ATOM 1518 C CA . SER B 1 34 ? -18.781 5.91 -13.102 1 87 34 SER B CA 1
ATOM 1519 C C . SER B 1 34 ? -17.344 5.445 -13.32 1 87 34 SER B C 1
ATOM 1521 O O . SER B 1 34 ? -16.922 5.227 -14.461 1 87 34 SER B O 1
ATOM 1523 N N . GLY B 1 35 ? -16.594 5.457 -12.242 1 87 35 GLY B N 1
ATOM 1524 C CA . GLY B 1 35 ? -15.18 5.156 -12.375 1 87 35 GLY B CA 1
ATOM 1525 C C . GLY B 1 35 ? -14.359 6.352 -12.82 1 87 35 GLY B C 1
ATOM 1526 O O . GLY B 1 35 ? -13.188 6.207 -13.172 1 87 35 GLY B O 1
ATOM 1527 N N . GLU B 1 36 ? -14.969 7.438 -12.836 1 89.56 36 GLU B N 1
ATOM 1528 C CA . GLU B 1 36 ? -14.258 8.641 -13.258 1 89.56 36 GLU B CA 1
ATOM 1529 C C . GLU B 1 36 ? -13.461 9.25 -12.109 1 89.56 36 GLU B C 1
ATOM 1531 O O . GLU B 1 36 ? -13.945 9.297 -10.977 1 89.56 36 GLU B O 1
ATOM 1536 N N . VAL B 1 37 ? -12.195 9.594 -12.375 1 88.31 37 VAL B N 1
ATOM 1537 C CA . VAL B 1 37 ? -11.445 10.391 -11.414 1 88.31 37 VAL B CA 1
ATOM 1538 C C . VAL B 1 37 ? -12.062 11.781 -11.305 1 88.31 37 VAL B C 1
ATOM 1540 O O . VAL B 1 37 ? -11.938 12.594 -12.219 1 88.31 37 VAL B O 1
ATOM 1543 N N . LEU B 1 38 ? -12.664 12.07 -10.242 1 89.69 38 LEU B N 1
ATOM 1544 C CA . LEU B 1 38 ? -13.391 13.32 -10.086 1 89.69 38 LEU B CA 1
ATOM 1545 C C . LEU B 1 38 ? -12.469 14.43 -9.594 1 89.69 38 LEU B C 1
ATOM 1547 O O . LEU B 1 38 ? -12.656 15.602 -9.938 1 89.69 38 LEU B O 1
ATOM 1551 N N . GLN B 1 39 ? -11.547 14.062 -8.773 1 91 39 GLN B N 1
ATOM 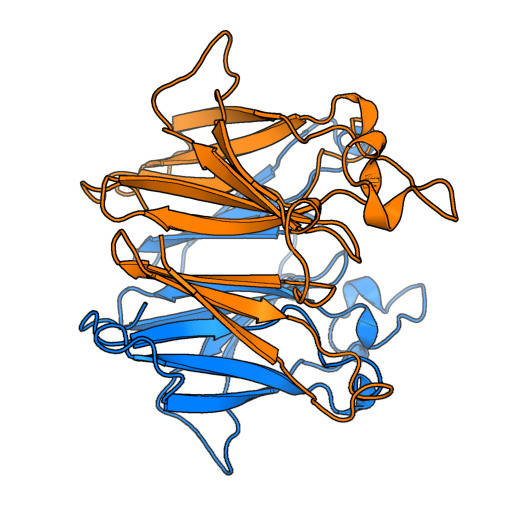1552 C CA . GLN B 1 39 ? -10.602 15.039 -8.25 1 91 39 GLN B CA 1
ATOM 1553 C C . GLN B 1 39 ? -9.195 14.461 -8.18 1 91 39 GLN B C 1
ATOM 1555 O O . GLN B 1 39 ? -9.016 13.297 -7.824 1 91 39 GLN B O 1
ATOM 1560 N N . THR B 1 40 ? -8.281 15.227 -8.594 1 91 40 THR B N 1
ATOM 1561 C CA . THR B 1 40 ? -6.863 15.016 -8.32 1 91 40 THR B CA 1
ATOM 1562 C C . THR B 1 40 ? -6.34 16.062 -7.34 1 91 40 THR B C 1
ATOM 1564 O O . THR B 1 40 ? -6.312 17.25 -7.648 1 91 40 THR B O 1
ATOM 1567 N N . LEU B 1 41 ? -6.031 15.602 -6.184 1 95.69 41 LEU B N 1
ATOM 1568 C CA . LEU B 1 41 ? -5.582 16.484 -5.109 1 95.69 41 LEU B CA 1
ATOM 1569 C C . LEU B 1 41 ? -4.125 16.219 -4.758 1 95.69 41 LEU B C 1
ATOM 1571 O O . LEU B 1 41 ? -3.551 15.211 -5.191 1 95.69 41 LEU B O 1
ATOM 1575 N N . ASN B 1 42 ? -3.557 17.203 -4.078 1 97.12 42 ASN B N 1
ATOM 1576 C CA . ASN B 1 42 ? -2.172 17.109 -3.623 1 97.12 42 ASN B CA 1
ATOM 1577 C C . ASN B 1 42 ? -2.088 16.688 -2.162 1 97.12 42 ASN B C 1
ATOM 1579 O O . ASN B 1 42 ? -2.76 17.25 -1.303 1 97.12 42 ASN B O 1
ATOM 1583 N N . TYR B 1 43 ? -1.364 15.664 -1.88 1 98.06 43 TYR B N 1
ATOM 1584 C CA . TYR B 1 43 ? -1.002 15.289 -0.518 1 98.06 43 TYR B CA 1
ATOM 1585 C C . TYR B 1 43 ? 0.449 15.648 -0.221 1 98.06 43 TYR B C 1
ATOM 1587 O O . TYR B 1 43 ? 1.369 15.086 -0.824 1 98.06 43 TYR B O 1
ATOM 1595 N N . PRO B 1 44 ? 0.695 16.516 0.709 1 98.56 44 PRO B N 1
ATOM 1596 C CA . PRO B 1 44 ? 2.072 16.938 0.987 1 98.56 44 PRO B CA 1
ATOM 1597 C C . PRO B 1 44 ? 2.789 15.992 1.952 1 98.56 44 PRO B C 1
ATOM 1599 O O . PRO B 1 44 ? 2.355 15.82 3.096 1 98.56 44 PRO B O 1
ATOM 1602 N N . LEU B 1 45 ? 3.914 15.453 1.497 1 98.56 45 LEU B N 1
ATOM 1603 C CA . LEU B 1 45 ? 4.758 14.664 2.389 1 98.56 45 LEU B CA 1
ATOM 1604 C C . LEU B 1 45 ? 5.539 15.562 3.336 1 98.56 45 LEU B C 1
ATOM 1606 O O . LEU B 1 45 ? 5.875 16.703 2.984 1 98.56 45 LEU B O 1
ATOM 1610 N N . ASP B 1 46 ? 5.832 15 4.488 1 98.44 46 ASP B N 1
ATOM 1611 C CA . ASP B 1 46 ? 6.742 15.719 5.375 1 98.44 46 ASP B CA 1
ATOM 1612 C C . ASP B 1 46 ? 8.164 15.711 4.82 1 98.44 46 ASP B C 1
ATOM 1614 O O . ASP B 1 46 ? 8.539 14.82 4.062 1 98.44 46 ASP B O 1
ATOM 1618 N N . ASP B 1 47 ? 8.875 16.672 5.305 1 97.81 47 ASP B N 1
ATOM 1619 C CA . ASP B 1 47 ? 10.289 16.75 4.961 1 97.81 47 ASP B CA 1
ATOM 1620 C C . ASP B 1 47 ? 11.07 15.602 5.59 1 97.81 47 ASP B C 1
ATOM 1622 O O . ASP B 1 47 ? 10.852 15.25 6.754 1 97.81 47 ASP B O 1
ATOM 1626 N N . ILE B 1 48 ? 11.984 15.055 4.82 1 97.69 48 ILE B N 1
ATOM 1627 C CA . ILE B 1 48 ? 12.781 13.922 5.262 1 97.69 48 ILE B CA 1
ATOM 1628 C C . ILE B 1 48 ? 13.477 14.258 6.578 1 97.69 48 ILE B C 1
ATOM 1630 O O . ILE B 1 48 ? 13.641 13.391 7.441 1 97.69 48 ILE B O 1
ATOM 1634 N N . ASP B 1 49 ? 13.766 15.484 6.855 1 96.5 49 ASP B N 1
ATOM 1635 C CA . ASP B 1 49 ? 14.492 15.891 8.055 1 96.5 49 ASP B CA 1
ATOM 1636 C C . ASP B 1 49 ? 13.625 15.727 9.297 1 96.5 49 ASP B C 1
ATOM 1638 O O . ASP B 1 49 ? 14.141 15.695 10.422 1 96.5 49 ASP B O 1
ATOM 1642 N N . SER B 1 50 ? 12.328 15.688 9.094 1 97.31 50 SER B N 1
ATOM 1643 C CA . SER B 1 50 ? 11.422 15.57 10.242 1 97.31 50 SER B CA 1
ATOM 1644 C C . SER B 1 50 ? 11.336 14.125 10.727 1 97.31 50 SER B C 1
ATOM 1646 O O . SER B 1 50 ? 10.734 13.852 11.766 1 97.31 50 SER B O 1
ATOM 1648 N N . PHE B 1 51 ? 11.812 13.18 10.008 1 97.69 51 PHE B N 1
ATOM 1649 C CA . PHE B 1 51 ? 11.961 11.797 10.438 1 97.69 51 PHE B CA 1
ATOM 1650 C C . PHE B 1 51 ? 13.266 11.602 11.211 1 97.69 51 PHE B C 1
ATOM 1652 O O . PHE B 1 51 ? 14.25 11.117 10.656 1 97.69 51 PHE B O 1
ATOM 1659 N N . LYS B 1 52 ? 13.195 11.82 12.422 1 96 52 LYS B N 1
ATOM 1660 C CA . LYS B 1 52 ? 14.367 12.109 13.25 1 96 52 LYS B CA 1
ATOM 1661 C C . LYS B 1 52 ? 15.234 10.859 13.43 1 96 52 LYS B C 1
ATOM 1663 O O . LYS B 1 52 ? 16.469 10.938 13.344 1 96 52 LYS B O 1
ATOM 1668 N N . LEU B 1 53 ? 14.641 9.727 13.68 1 94.31 53 LEU B N 1
ATOM 1669 C CA . LEU B 1 53 ? 15.414 8.508 13.914 1 94.31 53 LEU B CA 1
ATOM 1670 C C . LEU B 1 53 ? 16.125 8.062 12.641 1 94.31 53 LEU B C 1
ATOM 1672 O O . LEU B 1 53 ? 17.172 7.418 12.703 1 94.31 53 LEU B O 1
ATOM 1676 N N . ASP B 1 54 ? 15.57 8.414 11.531 1 95.44 54 ASP B N 1
ATOM 1677 C CA . ASP B 1 54 ? 16.172 8.047 10.25 1 95.44 54 ASP B CA 1
ATOM 1678 C C . ASP B 1 54 ? 17.297 9.008 9.883 1 95.44 54 ASP B C 1
ATOM 1680 O O . ASP B 1 54 ? 18.25 8.625 9.211 1 95.44 54 ASP B O 1
ATOM 1684 N N . SER B 1 55 ? 17.172 10.227 10.266 1 92.75 55 SER B N 1
ATOM 1685 C CA . SER B 1 55 ? 18.078 11.289 9.812 1 92.75 55 SER B CA 1
ATOM 1686 C C . SER B 1 55 ? 19.188 11.539 10.82 1 92.75 55 SER B C 1
ATOM 1688 O O . SER B 1 55 ? 20.016 12.43 10.625 1 92.75 55 SER B O 1
ATOM 1690 N N . LYS B 1 56 ? 19.328 10.758 11.828 1 87.25 56 LYS B N 1
ATOM 1691 C CA . LYS B 1 56 ? 20.297 10.969 12.891 1 87.25 56 LYS B CA 1
ATOM 1692 C C . LYS B 1 56 ? 21.703 10.633 12.422 1 87.25 56 LYS B C 1
ATOM 1694 O O . LYS B 1 56 ? 22.641 11.414 12.625 1 87.25 56 LYS B O 1
ATOM 1699 N N . LYS B 1 57 ? 22.016 9.477 11.766 1 80.44 57 LYS B N 1
ATOM 1700 C CA . LYS B 1 57 ? 23.375 9.023 11.469 1 80.44 57 LYS B CA 1
ATOM 1701 C C . LYS B 1 57 ? 23.734 9.273 10.008 1 80.44 57 LYS B C 1
ATOM 1703 O O . LYS B 1 57 ? 24.906 9.5 9.68 1 80.44 57 LYS B O 1
ATOM 1708 N N . LYS B 1 58 ? 22.812 9.188 9.203 1 81.88 58 LYS B N 1
ATOM 1709 C CA . LYS B 1 58 ? 23.078 9.336 7.773 1 81.88 58 LYS B CA 1
ATOM 1710 C C . LYS B 1 58 ? 22.031 10.211 7.102 1 81.88 58 LYS B C 1
ATOM 1712 O O . LYS B 1 58 ? 20.844 10.125 7.426 1 81.88 58 LYS B O 1
ATOM 1717 N N . LYS B 1 59 ? 22.641 11.078 6.348 1 88.38 59 LYS B N 1
ATOM 1718 C CA . LYS B 1 59 ? 21.719 11.906 5.574 1 88.38 59 LYS B CA 1
ATOM 1719 C C . LYS B 1 59 ? 20.859 11.055 4.66 1 88.38 59 LYS B C 1
ATOM 1721 O O . LYS B 1 59 ? 21.359 10.188 3.945 1 88.38 59 LYS B O 1
ATOM 1726 N N . ARG B 1 60 ? 19.594 11.273 4.648 1 94.5 60 ARG B N 1
ATOM 1727 C CA . ARG B 1 60 ? 18.641 10.57 3.809 1 94.5 60 ARG B CA 1
ATOM 1728 C C . ARG B 1 60 ? 18.109 11.477 2.697 1 94.5 60 ARG B C 1
ATOM 1730 O O . ARG B 1 60 ? 18.359 12.688 2.705 1 94.5 60 ARG B O 1
ATOM 1737 N N . LYS B 1 61 ? 17.594 10.797 1.745 1 96.06 61 LYS B N 1
ATOM 1738 C CA . LYS B 1 61 ? 17.016 11.531 0.622 1 96.06 61 LYS B CA 1
ATOM 1739 C C . LYS B 1 61 ? 15.508 11.68 0.778 1 96.06 61 LYS B C 1
ATOM 1741 O O . LYS B 1 61 ? 14.844 10.789 1.31 1 96.06 61 LYS B O 1
ATOM 1746 N N . GLN B 1 62 ? 15 12.805 0.245 1 96.81 62 GLN B N 1
ATOM 1747 C CA . GLN B 1 62 ? 13.57 13.07 0.332 1 96.81 62 GLN B CA 1
ATOM 1748 C C . GLN B 1 62 ? 12.766 11.93 -0.293 1 96.81 62 GLN B C 1
ATOM 1750 O O . GLN B 1 62 ? 11.672 11.609 0.176 1 96.81 62 GLN B O 1
ATOM 1755 N N . ASN B 1 63 ? 13.312 11.289 -1.299 1 94.56 63 ASN B N 1
ATOM 1756 C CA . ASN B 1 63 ? 12.602 10.227 -1.997 1 94.56 63 ASN B CA 1
ATOM 1757 C C . ASN B 1 63 ? 12.492 8.969 -1.141 1 94.56 63 ASN B C 1
ATOM 1759 O O . ASN B 1 63 ? 11.82 8.008 -1.521 1 94.56 63 ASN B O 1
ATOM 1763 N N . ASP B 1 64 ? 13.133 8.953 0.037 1 94.88 64 ASP B N 1
ATOM 1764 C CA . ASP B 1 64 ? 13.008 7.848 0.977 1 94.88 64 ASP B CA 1
ATOM 1765 C C . ASP B 1 64 ? 11.656 7.887 1.691 1 94.88 64 ASP B C 1
ATOM 1767 O O . ASP B 1 64 ? 11.219 6.883 2.252 1 94.88 64 ASP B O 1
ATOM 1771 N N . VAL B 1 65 ? 11.078 9.023 1.736 1 96.75 65 VAL B N 1
ATOM 1772 C CA . VAL B 1 65 ? 9.773 9.148 2.371 1 96.75 65 VAL B CA 1
ATOM 1773 C C . VAL B 1 65 ? 8.695 8.586 1.451 1 96.75 65 VAL B C 1
ATOM 1775 O O . VAL B 1 65 ? 8.57 9.008 0.299 1 96.75 65 VAL B O 1
ATOM 1778 N N . LYS B 1 66 ? 7.93 7.648 1.972 1 94.75 66 LYS B N 1
ATOM 1779 C CA . LYS B 1 66 ? 6.875 7.016 1.186 1 94.75 66 LYS B CA 1
ATOM 1780 C C . LYS B 1 66 ? 5.555 7.008 1.948 1 94.75 66 LYS B C 1
ATOM 1782 O O . LYS B 1 66 ? 5.543 7 3.182 1 94.75 66 LYS B O 1
ATOM 1787 N N . VAL B 1 67 ? 4.5 7.039 1.16 1 95.75 67 VAL B N 1
ATOM 1788 C CA . VAL B 1 67 ? 3.211 6.621 1.704 1 95.75 67 VAL B CA 1
ATOM 1789 C C . VAL B 1 67 ? 3.105 5.098 1.674 1 95.75 67 VAL B C 1
ATOM 1791 O O . VAL B 1 67 ? 3.154 4.484 0.604 1 95.75 67 VAL B O 1
ATOM 1794 N N . SER B 1 68 ? 3.014 4.539 2.754 1 92.88 68 SER B N 1
ATOM 1795 C CA . SER B 1 68 ? 2.988 3.082 2.82 1 92.88 68 SER B CA 1
ATOM 1796 C C . SER B 1 68 ? 1.569 2.547 2.67 1 92.88 68 SER B C 1
ATOM 1798 O O . SER B 1 68 ? 1.356 1.502 2.051 1 92.88 68 SER B O 1
ATOM 1800 N N . GLU B 1 69 ? 0.647 3.225 3.314 1 91.88 69 GLU B N 1
ATOM 1801 C CA . GLU B 1 69 ? -0.736 2.758 3.322 1 91.88 69 GLU B CA 1
ATOM 1802 C C . GLU B 1 69 ? -1.696 3.883 3.697 1 91.88 69 GLU B C 1
ATOM 1804 O O . GLU B 1 69 ? -1.28 4.902 4.254 1 91.88 69 GLU B O 1
ATOM 1809 N N . MET B 1 70 ? -2.893 3.691 3.279 1 93.44 70 MET B N 1
ATOM 1810 C CA . MET B 1 70 ? -3.998 4.562 3.67 1 93.44 70 MET B CA 1
ATOM 1811 C C . MET B 1 70 ? -5.207 3.742 4.109 1 93.44 70 MET B C 1
ATOM 1813 O O . MET B 1 70 ? -5.547 2.74 3.477 1 93.44 70 MET B O 1
ATOM 1817 N N . ALA B 1 71 ? -5.824 4.117 5.199 1 92.12 71 ALA B N 1
ATOM 1818 C CA . ALA B 1 71 ? -6.992 3.406 5.715 1 92.12 71 ALA B CA 1
ATOM 1819 C C . ALA B 1 71 ? -8.117 4.379 6.066 1 92.12 71 ALA B C 1
ATOM 1821 O O . ALA B 1 71 ? -7.855 5.512 6.48 1 92.12 71 ALA B O 1
ATOM 1822 N N . THR B 1 72 ? -9.32 3.924 5.895 1 91.44 72 THR B N 1
ATOM 1823 C CA . THR B 1 72 ? -10.469 4.73 6.273 1 91.44 72 THR B CA 1
ATOM 1824 C C . THR B 1 72 ? -10.727 4.641 7.777 1 91.44 72 THR B C 1
ATOM 1826 O O . THR B 1 72 ? -10.719 3.549 8.352 1 91.44 72 THR B O 1
ATOM 1829 N N . LEU B 1 73 ? -10.938 5.781 8.391 1 93 73 LEU B N 1
ATOM 1830 C CA . LEU B 1 73 ? -11.297 5.859 9.805 1 93 73 LEU B CA 1
ATOM 1831 C C . LEU B 1 73 ? -12.805 5.781 9.984 1 93 73 LEU B C 1
ATOM 1833 O O . LEU B 1 73 ? -13.562 6.051 9.055 1 93 73 LEU B O 1
ATOM 1837 N N . PRO B 1 74 ? -13.266 5.426 11.195 1 88.75 74 PRO B N 1
ATOM 1838 C CA . PRO B 1 74 ? -14.703 5.27 11.43 1 88.75 74 PRO B CA 1
ATOM 1839 C C . PRO B 1 74 ? -15.492 6.547 11.141 1 88.75 74 PRO B C 1
ATOM 1841 O O . PRO B 1 74 ? -16.641 6.48 10.711 1 88.75 74 PRO B O 1
ATOM 1844 N N . ASN B 1 75 ? -14.953 7.66 11.344 1 90.94 75 ASN B N 1
ATOM 1845 C CA . ASN B 1 75 ? -15.672 8.914 11.141 1 90.94 75 ASN B CA 1
ATOM 1846 C C . ASN B 1 75 ? -15.641 9.352 9.68 1 90.94 75 ASN B C 1
ATOM 1848 O O . ASN B 1 75 ? -16.156 10.414 9.328 1 90.94 75 ASN B O 1
ATOM 1852 N N . GLY B 1 76 ? -14.969 8.57 8.836 1 91.12 76 GLY B N 1
ATOM 1853 C CA . GLY B 1 76 ? -14.93 8.859 7.41 1 91.12 76 GLY B CA 1
ATOM 1854 C C . GLY B 1 76 ? -13.648 9.531 6.977 1 91.12 76 GLY B C 1
ATOM 1855 O O . GLY B 1 76 ? -13.344 9.594 5.781 1 91.12 76 GLY B O 1
ATOM 1856 N N . ASP B 1 77 ? -12.93 10.047 7.93 1 95.5 77 ASP B N 1
ATOM 1857 C CA . ASP B 1 77 ? -11.602 10.555 7.598 1 95.5 77 ASP B CA 1
ATOM 1858 C C . ASP B 1 77 ? -10.672 9.414 7.184 1 95.5 77 ASP B C 1
ATOM 1860 O O . ASP B 1 77 ? -11.062 8.242 7.219 1 95.5 77 ASP B O 1
ATOM 1864 N N . LEU B 1 78 ? -9.516 9.812 6.691 1 96.5 78 LEU B N 1
ATOM 1865 C CA . LEU B 1 78 ? -8.523 8.82 6.273 1 96.5 78 LEU B CA 1
ATOM 1866 C C . LEU B 1 78 ? -7.258 8.93 7.113 1 96.5 78 LEU B C 1
ATOM 1868 O O . LEU B 1 78 ? -6.828 10.031 7.457 1 96.5 78 LEU B O 1
ATOM 1872 N N . ALA B 1 79 ? -6.695 7.812 7.473 1 96.75 79 ALA B N 1
ATOM 1873 C CA . ALA B 1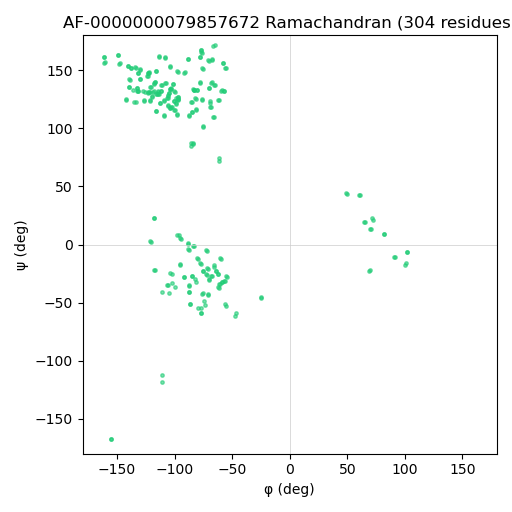 79 ? -5.359 7.742 8.062 1 96.75 79 ALA B CA 1
ATOM 1874 C C . ALA B 1 79 ? -4.309 7.414 7.008 1 96.75 79 ALA B C 1
ATOM 1876 O O . ALA B 1 79 ? -4.461 6.449 6.254 1 96.75 79 ALA B O 1
ATOM 1877 N N . VAL B 1 80 ? -3.277 8.211 6.926 1 97.88 80 VAL B N 1
ATOM 1878 C CA . VAL B 1 80 ? -2.191 8 5.977 1 97.88 80 VAL B CA 1
ATOM 1879 C C . VAL B 1 80 ? -0.894 7.711 6.727 1 97.88 80 VAL B C 1
ATOM 1881 O O . VAL B 1 80 ? -0.529 8.438 7.652 1 97.88 80 VAL B O 1
ATOM 1884 N N . LEU B 1 81 ? -0.24 6.652 6.336 1 97.5 81 LEU B N 1
ATOM 1885 C CA . LEU B 1 81 ? 1.029 6.238 6.922 1 97.5 81 LEU B CA 1
ATOM 1886 C C . LEU B 1 81 ? 2.201 6.707 6.066 1 97.5 81 LEU B C 1
ATOM 1888 O O . LEU B 1 81 ? 2.357 6.266 4.926 1 97.5 81 LEU B O 1
ATOM 1892 N N . GLU B 1 82 ? 2.99 7.629 6.594 1 98.19 82 GLU B N 1
ATOM 1893 C CA . GLU B 1 82 ? 4.266 8.016 6 1 98.19 82 GLU B CA 1
ATOM 1894 C C . GLU B 1 82 ? 5.434 7.348 6.727 1 98.19 82 GLU B C 1
ATOM 1896 O O . GLU B 1 82 ? 5.492 7.359 7.957 1 98.19 82 GLU B O 1
ATOM 1901 N N . ARG B 1 83 ? 6.25 6.82 5.887 1 96.38 83 ARG B N 1
ATOM 1902 C CA . ARG B 1 83 ? 7.34 6.172 6.609 1 96.38 83 ARG B CA 1
ATOM 1903 C C . ARG B 1 83 ? 8.641 6.23 5.812 1 96.38 83 ARG B C 1
ATOM 1905 O O . ARG B 1 83 ? 8.617 6.457 4.602 1 96.38 83 ARG B O 1
ATOM 1912 N N . VAL B 1 84 ? 9.742 6.145 6.543 1 94.62 84 VAL B N 1
ATOM 1913 C CA . VAL B 1 84 ? 11.047 5.805 5.988 1 94.62 84 VAL B CA 1
ATOM 1914 C C . VAL B 1 84 ? 11.469 4.418 6.473 1 94.62 84 VAL B C 1
ATOM 1916 O O . VAL B 1 84 ? 10.773 3.43 6.223 1 94.62 84 VAL B O 1
ATOM 1919 N N . SER B 1 85 ? 12.578 4.27 7.215 1 90.56 85 SER B N 1
ATOM 1920 C CA . SER B 1 85 ? 12.969 2.957 7.719 1 90.56 85 SER B CA 1
ATOM 1921 C C . SER B 1 85 ? 12.672 2.824 9.211 1 90.56 85 SER B C 1
ATOM 1923 O O . SER B 1 85 ? 12.141 1.805 9.656 1 90.56 85 SER B O 1
ATOM 1925 N N . LYS B 1 86 ? 12.93 3.822 9.984 1 92.5 86 LYS B N 1
ATOM 1926 C CA . LYS B 1 86 ? 12.828 3.74 11.438 1 92.5 86 LYS B CA 1
ATOM 1927 C C . LYS B 1 86 ? 11.594 4.48 11.945 1 92.5 86 LYS B C 1
ATOM 1929 O O . LYS B 1 86 ? 11 4.09 12.953 1 92.5 86 LYS B O 1
ATOM 1934 N N . THR B 1 87 ? 11.273 5.543 11.281 1 96 87 THR B N 1
ATOM 1935 C CA . THR B 1 87 ? 10.188 6.41 11.727 1 96 87 THR B CA 1
ATOM 1936 C C . THR B 1 87 ? 8.945 6.199 10.875 1 96 87 THR B C 1
ATOM 1938 O O . THR B 1 87 ? 9.031 6.125 9.648 1 96 87 THR B O 1
ATOM 1941 N N . THR B 1 88 ? 7.836 6.074 11.508 1 97 88 THR B N 1
ATOM 1942 C CA . THR B 1 88 ? 6.531 6.148 10.859 1 97 88 THR B CA 1
ATOM 1943 C C . THR B 1 88 ? 5.684 7.262 11.477 1 97 88 THR B C 1
ATOM 1945 O O . THR B 1 88 ? 5.609 7.391 12.695 1 97 88 THR B O 1
ATOM 1948 N N . LYS B 1 89 ? 5.133 8.055 10.625 1 98.25 89 LYS B N 1
ATOM 1949 C CA . LYS B 1 89 ? 4.176 9.086 11.008 1 98.25 89 LYS B CA 1
ATOM 1950 C C . LYS B 1 89 ? 2.773 8.75 10.5 1 98.25 89 LYS B C 1
ATOM 1952 O O . LYS B 1 89 ? 2.611 8.281 9.375 1 98.25 89 LYS B O 1
ATOM 1957 N N . PHE B 1 90 ? 1.793 8.969 11.359 1 97.88 90 PHE B N 1
ATOM 1958 C CA . PHE B 1 90 ? 0.394 8.734 11.023 1 97.88 90 PHE B CA 1
ATOM 1959 C C . PHE B 1 90 ? -0.381 10.047 10.977 1 97.88 90 PHE B C 1
ATOM 1961 O O . PHE B 1 90 ? -0.444 10.773 11.969 1 97.88 90 PHE B O 1
ATOM 1968 N N . TYR B 1 91 ? -0.943 10.289 9.844 1 98.44 91 TYR B N 1
ATOM 1969 C CA . TYR B 1 91 ? -1.675 11.539 9.641 1 98.44 91 TYR B CA 1
ATOM 1970 C C . TYR B 1 91 ? -3.154 11.266 9.398 1 98.44 91 TYR B C 1
ATOM 1972 O O . TYR B 1 91 ? -3.518 10.234 8.828 1 98.44 91 TYR B O 1
ATOM 1980 N N . LYS B 1 92 ? -3.949 12.195 9.812 1 98 92 LYS B N 1
ATOM 1981 C CA . LYS B 1 92 ? -5.367 12.227 9.461 1 98 92 LYS B CA 1
ATOM 1982 C C . LYS B 1 92 ? -5.648 13.266 8.383 1 98 92 LYS B C 1
ATOM 1984 O O . LYS B 1 92 ? -5.129 14.383 8.43 1 98 92 LYS B O 1
ATOM 1989 N N . ILE B 1 93 ? -6.398 12.852 7.441 1 98.06 93 ILE B N 1
ATOM 1990 C CA . ILE B 1 93 ? -6.863 13.812 6.449 1 98.06 93 ILE B CA 1
ATOM 1991 C C . ILE B 1 93 ? -8.375 13.688 6.277 1 98.06 93 ILE B C 1
ATOM 1993 O O . ILE B 1 93 ? -8.938 12.602 6.434 1 98.06 93 ILE B O 1
ATOM 1997 N N . ASN B 1 94 ? -8.992 14.766 6.098 1 97 94 ASN B N 1
ATOM 1998 C CA . ASN B 1 94 ? -10.352 14.852 5.566 1 97 94 ASN B CA 1
ATOM 1999 C C . ASN B 1 94 ? -10.352 15.219 4.086 1 97 94 ASN B C 1
ATOM 2001 O O . ASN B 1 94 ? -9.859 16.281 3.701 1 97 94 ASN B O 1
ATOM 2005 N N . PRO B 1 95 ? -10.836 14.297 3.25 1 95.25 95 PRO B N 1
ATOM 2006 C CA . PRO B 1 95 ? -10.742 14.539 1.809 1 95.25 95 PRO B CA 1
ATOM 2007 C C . PRO B 1 95 ? -11.469 15.805 1.371 1 95.25 95 PRO B C 1
ATOM 2009 O O . PRO B 1 95 ? -11.266 16.281 0.252 1 95.25 95 PRO B O 1
ATOM 2012 N N . LYS B 1 96 ? -12.258 16.375 2.195 1 93.81 96 LYS B N 1
ATOM 2013 C CA . LYS B 1 96 ? -12.992 17.594 1.867 1 93.81 96 LYS B CA 1
ATOM 2014 C C . LYS B 1 96 ? -12.25 18.828 2.359 1 93.81 96 LYS B C 1
ATOM 2016 O O . LYS B 1 96 ? -12.594 19.953 1.987 1 93.81 96 LYS B O 1
ATOM 2021 N N . ASN B 1 97 ? -11.336 18.719 3.219 1 97.12 97 ASN B N 1
ATOM 2022 C CA . ASN B 1 97 ? -10.547 19.828 3.723 1 97.12 97 ASN B CA 1
ATOM 2023 C C . ASN B 1 97 ? -9.352 20.125 2.826 1 97.12 97 ASN B C 1
ATOM 2025 O O . ASN B 1 97 ? -8.242 19.656 3.088 1 97.12 97 ASN B O 1
ATOM 2029 N N . VAL B 1 98 ? -9.594 20.859 1.882 1 96.81 98 VAL B N 1
ATOM 2030 C CA . VAL B 1 98 ? -8.633 21.141 0.82 1 96.81 98 VAL B CA 1
ATOM 2031 C C . VAL B 1 98 ? -8.438 22.641 0.671 1 96.81 98 VAL B C 1
ATOM 2033 O O . VAL B 1 98 ? -9.398 23.406 0.735 1 96.81 98 VAL B O 1
ATOM 2036 N N . GLN B 1 99 ? -7.203 23.078 0.627 1 96.69 99 GLN B N 1
ATOM 2037 C CA . GLN B 1 99 ? -6.82 24.453 0.31 1 96.69 99 GLN B CA 1
ATOM 2038 C C . GLN B 1 99 ? -5.902 24.5 -0.91 1 96.69 99 GLN B C 1
ATOM 2040 O O . GLN B 1 99 ? -4.836 23.875 -0.915 1 96.69 99 GLN B O 1
ATOM 2045 N N . ASN B 1 100 ? -6.273 25.281 -2.021 1 95.75 100 ASN B N 1
ATOM 2046 C CA . ASN B 1 100 ? -5.504 25.375 -3.258 1 95.75 100 ASN B CA 1
ATOM 2047 C C . ASN B 1 100 ? -5.137 24 -3.795 1 95.75 100 ASN B C 1
ATOM 2049 O O . ASN B 1 100 ? -3.969 23.734 -4.078 1 95.75 100 ASN B O 1
ATOM 2053 N N . ASN B 1 101 ? -6.031 23 -3.822 1 96 101 ASN B N 1
ATOM 2054 C CA . ASN B 1 101 ? -5.941 21.641 -4.336 1 96 101 ASN B CA 1
ATOM 2055 C C . ASN B 1 101 ? -5.027 20.781 -3.475 1 96 101 ASN B C 1
ATOM 2057 O O . ASN B 1 101 ? -4.59 19.703 -3.906 1 96 101 ASN B O 1
ATOM 2061 N N . THR B 1 102 ? -4.719 21.281 -2.334 1 98.12 102 THR B N 1
ATOM 2062 C CA . THR B 1 102 ? -3.842 20.547 -1.427 1 98.12 102 THR B CA 1
ATOM 2063 C C . THR B 1 102 ? -4.598 20.141 -0.169 1 98.12 102 THR B C 1
ATOM 2065 O O . THR B 1 102 ? -5.262 20.953 0.467 1 98.12 102 THR B O 1
ATOM 2068 N N . LEU B 1 103 ? -4.477 18.875 0.141 1 98.5 103 LEU B N 1
ATOM 2069 C CA . LEU B 1 103 ? -5.109 18.344 1.345 1 98.5 103 LEU B CA 1
ATOM 2070 C C . LEU B 1 103 ? -4.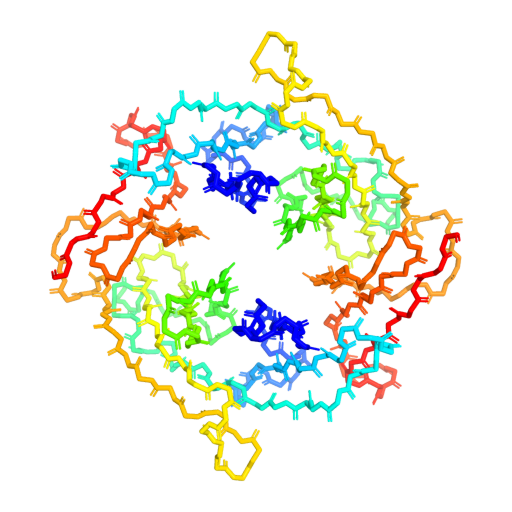414 18.859 2.598 1 98.5 103 LEU B C 1
ATOM 2072 O O . LEU B 1 103 ? -3.184 18.922 2.658 1 98.5 103 LEU B O 1
ATOM 2076 N N . LYS B 1 104 ? -5.254 19.266 3.523 1 98.31 104 LYS B N 1
ATOM 2077 C CA . LYS B 1 104 ? -4.715 19.547 4.852 1 98.31 104 LYS B CA 1
ATOM 2078 C C . LYS B 1 104 ? -4.59 18.266 5.672 1 98.31 104 LYS B C 1
ATOM 2080 O O . LYS B 1 104 ? -5.504 17.438 5.676 1 98.31 104 LYS B O 1
ATOM 2085 N N . LYS B 1 105 ? -3.436 18.109 6.301 1 98.25 105 LYS B N 1
ATOM 2086 C CA . LYS B 1 105 ? -3.244 16.906 7.113 1 98.25 105 LYS B CA 1
ATOM 2087 C C . LYS B 1 105 ? -2.898 17.266 8.555 1 98.25 105 LYS B C 1
ATOM 2089 O O . LYS B 1 105 ? -2.332 18.328 8.812 1 98.25 105 LYS B O 1
ATOM 2094 N N . GLU B 1 106 ? -3.344 16.422 9.398 1 98.19 106 GLU B N 1
ATOM 2095 C CA . GLU B 1 106 ? -3.084 16.562 10.828 1 98.19 106 GLU B CA 1
ATOM 2096 C C . GLU B 1 106 ? -2.324 15.367 11.375 1 98.19 106 GLU B C 1
ATOM 2098 O O . GLU B 1 106 ? -2.736 14.219 11.172 1 98.19 106 GLU B O 1
ATOM 2103 N N . LEU B 1 107 ? -1.209 15.609 12.062 1 98.12 107 LEU B N 1
ATOM 2104 C CA . LEU B 1 107 ? -0.449 14.523 12.664 1 98.12 107 LEU B CA 1
ATOM 2105 C C . LEU B 1 107 ? -1.216 13.906 13.836 1 98.12 107 LEU B C 1
ATOM 2107 O O . LEU B 1 107 ? -1.564 14.602 14.789 1 98.12 107 LEU B O 1
ATOM 2111 N N . ILE B 1 108 ? -1.535 12.648 13.719 1 96.62 108 ILE B N 1
ATOM 2112 C CA . ILE B 1 108 ? -2.098 11.922 14.852 1 96.62 108 ILE B CA 1
ATOM 2113 C C . ILE B 1 108 ? -0.987 11.57 15.836 1 96.62 108 ILE B C 1
ATOM 2115 O O . ILE B 1 108 ? -1.06 11.922 17.016 1 96.62 108 ILE B O 1
ATOM 2119 N N . PHE B 1 109 ? 0.028 10.805 15.336 1 95.12 109 PHE B N 1
ATOM 2120 C CA . PHE B 1 109 ? 1.229 10.602 16.141 1 95.12 109 PHE B CA 1
ATOM 2121 C C . PHE B 1 109 ? 2.393 10.141 15.266 1 95.12 109 PHE B C 1
ATOM 2123 O O . PHE B 1 109 ? 2.193 9.758 14.117 1 95.12 109 PHE B O 1
ATOM 2130 N N . SER B 1 110 ? 3.588 10.273 15.758 1 97.5 110 SER B N 1
ATOM 2131 C CA . SER B 1 110 ? 4.848 9.805 15.195 1 97.5 110 SER B CA 1
ATOM 2132 C C . SER B 1 110 ? 5.523 8.797 16.125 1 97.5 110 SER B C 1
ATOM 2134 O O . SER B 1 110 ? 5.559 8.992 17.344 1 97.5 110 SER B O 1
ATOM 2136 N N . THR B 1 111 ? 6.039 7.82 15.555 1 96.19 111 THR B N 1
ATOM 2137 C CA . THR B 1 111 ? 6.734 6.836 16.375 1 96.19 111 THR B CA 1
ATOM 2138 C C . THR B 1 111 ? 7.98 7.445 17.016 1 96.19 111 THR B C 1
ATOM 2140 O O . THR B 1 111 ? 8.516 6.906 17.984 1 96.19 111 THR B O 1
ATOM 2143 N N . ASP B 1 112 ? 8.438 8.523 16.469 1 96.56 112 ASP B N 1
ATOM 2144 C CA . ASP B 1 112 ? 9.586 9.219 17.031 1 96.56 112 ASP B CA 1
ATOM 2145 C C . ASP B 1 112 ? 9.289 9.719 18.438 1 96.56 112 ASP B C 1
ATOM 2147 O O . ASP B 1 112 ? 10.211 9.945 19.234 1 96.56 112 ASP B O 1
ATOM 2151 N N . ASP B 1 113 ? 8.047 9.938 18.75 1 95.81 113 ASP B N 1
ATOM 2152 C CA . ASP B 1 113 ? 7.672 10.562 20.016 1 95.81 113 ASP B CA 1
ATOM 2153 C C . ASP B 1 113 ? 7.504 9.516 21.109 1 95.81 113 ASP B C 1
ATOM 2155 O O . ASP B 1 113 ? 7.234 9.859 22.266 1 95.81 113 ASP B O 1
ATOM 2159 N N . TYR B 1 114 ? 7.629 8.289 20.797 1 93.31 114 TYR B N 1
ATOM 2160 C CA . TYR B 1 114 ? 7.398 7.207 21.75 1 93.31 114 TYR B CA 1
ATOM 2161 C C . TYR B 1 114 ? 8.516 6.172 21.672 1 93.31 114 TYR B C 1
ATOM 2163 O O . TYR B 1 114 ? 9.117 5.98 20.609 1 93.31 114 TYR B O 1
ATOM 2171 N N . LYS B 1 115 ? 8.711 5.531 22.766 1 88.62 115 LYS B N 1
ATOM 2172 C CA . LYS B 1 115 ? 9.664 4.426 22.797 1 88.62 115 LYS B CA 1
ATOM 2173 C C . LYS B 1 115 ? 8.977 3.096 22.5 1 88.62 115 LYS B C 1
ATOM 2175 O O . LYS B 1 115 ? 7.785 2.938 22.766 1 88.62 115 LYS B O 1
ATOM 2180 N N . GLY B 1 116 ? 9.75 2.209 21.859 1 87 116 GLY B N 1
ATOM 2181 C CA . GLY B 1 116 ? 9.273 0.839 21.797 1 87 116 GLY B CA 1
ATOM 2182 C C . GLY B 1 116 ? 8.664 0.486 20.453 1 87 116 GLY B C 1
ATOM 2183 O O . GLY B 1 116 ? 8.312 -0.67 20.203 1 87 116 GLY B O 1
ATOM 2184 N N . PHE B 1 117 ? 8.523 1.435 19.594 1 89.62 117 PHE B N 1
ATOM 2185 C CA . PHE B 1 117 ? 7.988 1.111 18.281 1 89.62 117 PHE B CA 1
ATOM 2186 C C . PHE B 1 117 ? 9.062 0.478 17.406 1 89.62 117 PHE B C 1
ATOM 2188 O O . PHE B 1 117 ? 10.219 0.889 17.438 1 89.62 117 PHE B O 1
ATOM 2195 N N . PRO B 1 118 ? 8.656 -0.514 16.672 1 87.5 118 PRO B N 1
ATOM 2196 C CA . PRO B 1 118 ? 9.609 -1.13 15.75 1 87.5 118 PRO B CA 1
ATOM 2197 C C . PRO B 1 118 ? 9.844 -0.293 14.492 1 87.5 118 PRO B C 1
ATOM 2199 O O . PRO B 1 118 ? 9.07 0.631 14.211 1 87.5 118 PRO B O 1
ATOM 2202 N N . SER B 1 119 ? 10.922 -0.652 13.773 1 87.12 119 SER B N 1
ATOM 2203 C CA . SER B 1 119 ? 11.188 -0.049 12.477 1 87.12 119 SER B CA 1
ATOM 2204 C C . SER B 1 119 ? 10.297 -0.654 11.391 1 87.12 119 SER B C 1
ATOM 2206 O O . SER B 1 119 ? 9.68 -1.702 11.609 1 87.12 119 SER B O 1
ATOM 2208 N N . LYS B 1 120 ? 10.109 -0.026 10.25 1 87.38 120 LYS B N 1
ATOM 2209 C CA . LYS B 1 120 ? 9.516 -0.486 9 1 87.38 120 LYS B CA 1
ATOM 2210 C C . LYS B 1 120 ? 8.07 -0.914 9.203 1 87.38 120 LYS B C 1
ATOM 2212 O O . LYS B 1 120 ? 7.66 -1.98 8.734 1 87.38 120 LYS B O 1
ATOM 2217 N N . ILE B 1 121 ? 7.344 -0.08 9.992 1 91.19 121 ILE B N 1
ATOM 2218 C CA . ILE B 1 121 ? 5.902 -0.302 10.047 1 91.19 121 ILE B CA 1
ATOM 2219 C C . ILE B 1 121 ? 5.305 -0.109 8.656 1 91.19 121 ILE B C 1
ATOM 2221 O O . ILE B 1 121 ? 5.465 0.95 8.039 1 91.19 121 ILE B O 1
ATOM 2225 N N . GLU B 1 122 ? 4.621 -1.095 8.195 1 88.81 122 GLU B N 1
ATOM 2226 C CA . GLU B 1 122 ? 4.211 -1.104 6.793 1 88.81 122 GLU B CA 1
ATOM 2227 C C . GLU B 1 122 ? 2.689 -1.098 6.668 1 88.81 122 GLU B C 1
ATOM 2229 O O . GLU B 1 122 ? 2.15 -0.729 5.621 1 88.81 122 GLU B O 1
ATOM 2234 N N . SER B 1 123 ? 2.049 -1.53 7.723 1 90.56 123 SER B N 1
ATOM 2235 C CA . SER B 1 123 ? 0.605 -1.698 7.59 1 90.56 123 SER B CA 1
ATOM 2236 C C . SER B 1 123 ? -0.127 -1.194 8.828 1 90.56 123 SER B C 1
ATOM 2238 O O . SER B 1 123 ? 0.423 -1.213 9.93 1 90.56 123 SER B O 1
ATOM 2240 N N . ILE B 1 124 ? -1.29 -0.79 8.555 1 91.38 124 ILE B N 1
ATOM 2241 C CA . ILE B 1 124 ? -2.195 -0.339 9.602 1 91.38 124 ILE B CA 1
ATOM 2242 C C . ILE B 1 124 ? -3.564 -0.992 9.422 1 91.38 124 ILE B C 1
ATOM 2244 O O . ILE B 1 124 ? -4.082 -1.063 8.305 1 91.38 124 ILE B O 1
ATOM 2248 N N . ALA B 1 125 ? -4.105 -1.523 10.438 1 90.69 125 ALA B N 1
ATOM 2249 C CA . ALA B 1 125 ? -5.496 -1.965 10.508 1 90.69 125 ALA B CA 1
ATOM 2250 C C . ALA B 1 125 ? -6.273 -1.159 11.547 1 90.69 125 ALA B C 1
ATOM 2252 O O . ALA B 1 125 ? -5.996 -1.247 12.75 1 90.69 125 ALA B O 1
ATOM 2253 N N . VAL B 1 126 ? -7.219 -0.428 11.039 1 90.94 126 VAL B N 1
ATOM 2254 C CA . VAL B 1 126 ? -8.07 0.345 11.938 1 90.94 126 VAL B CA 1
ATOM 2255 C C . VAL B 1 126 ? -9.211 -0.532 12.453 1 90.94 126 VAL B C 1
ATOM 2257 O O . VAL B 1 126 ? -10.125 -0.882 11.703 1 90.94 126 VAL B O 1
ATOM 2260 N N . ILE B 1 127 ? -9.203 -0.797 13.719 1 89.25 127 ILE B N 1
ATOM 2261 C CA . ILE B 1 127 ? -10.195 -1.669 14.328 1 89.25 127 ILE B CA 1
ATOM 2262 C C . ILE B 1 127 ? -11.43 -0.854 14.711 1 89.25 127 ILE B C 1
ATOM 2264 O O . ILE B 1 127 ? -12.555 -1.24 14.406 1 89.25 127 ILE B O 1
ATOM 2268 N N . ASN B 1 128 ? -11.25 0.21 15.414 1 88.94 128 ASN B N 1
ATOM 2269 C CA . ASN B 1 128 ? -12.273 1.193 15.773 1 88.94 128 ASN B CA 1
ATOM 2270 C C . ASN B 1 128 ? -11.656 2.562 16.047 1 88.94 128 ASN B C 1
ATOM 2272 O O . ASN B 1 128 ? -10.516 2.824 15.664 1 88.94 128 ASN B O 1
ATOM 2276 N N . GLU B 1 129 ? -12.43 3.455 16.625 1 88.31 129 GLU B N 1
ATOM 2277 C CA . GLU B 1 129 ? -11.984 4.832 16.828 1 88.31 129 GLU B CA 1
ATOM 2278 C C . GLU B 1 129 ? -10.797 4.898 17.766 1 88.31 129 GLU B C 1
ATOM 2280 O O . GLU B 1 129 ? -10.008 5.848 17.719 1 88.31 129 GLU B O 1
ATOM 2285 N N . ASN B 1 130 ? -10.617 3.908 18.594 1 91.25 130 ASN B N 1
ATOM 2286 C CA . ASN B 1 130 ? -9.641 4.016 19.672 1 91.25 130 ASN B CA 1
ATOM 2287 C C . ASN B 1 130 ? -8.578 2.928 19.578 1 91.25 130 ASN B C 1
ATOM 2289 O O . ASN B 1 130 ? -7.695 2.838 20.438 1 91.25 130 ASN B O 1
ATOM 2293 N N . GLU B 1 131 ? -8.664 2.137 18.562 1 92.5 131 GLU B N 1
ATOM 2294 C CA . GLU B 1 131 ? -7.734 1.009 18.516 1 92.5 131 GLU B CA 1
ATOM 2295 C C . GLU B 1 131 ? -7.258 0.741 17.094 1 92.5 131 GLU B C 1
ATOM 2297 O O . GLU B 1 131 ? -8.07 0.58 16.172 1 92.5 131 GLU B O 1
ATOM 2302 N N . TRP B 1 132 ? -5.883 0.737 16.922 1 93.94 132 TRP B N 1
ATOM 2303 C CA . TRP B 1 132 ? -5.223 0.378 15.672 1 93.94 132 TRP B CA 1
ATOM 2304 C C . TRP B 1 132 ? -4.258 -0.783 15.883 1 93.94 132 TRP B C 1
ATOM 2306 O O . TRP B 1 132 ? -3.715 -0.96 16.984 1 93.94 132 TRP B O 1
ATOM 2316 N N . ILE B 1 133 ? -4.121 -1.562 14.922 1 92.69 133 ILE B N 1
ATOM 2317 C CA . ILE B 1 133 ? -3.076 -2.576 14.859 1 92.69 133 ILE B CA 1
ATOM 2318 C C . ILE B 1 133 ? -2.035 -2.184 13.812 1 92.69 133 ILE B C 1
ATOM 2320 O O . ILE B 1 133 ? -2.379 -1.9 12.664 1 92.69 133 ILE B O 1
ATOM 2324 N N . LEU B 1 134 ? -0.797 -2.117 14.234 1 92.94 134 LEU B N 1
ATOM 2325 C CA . LEU B 1 134 ? 0.328 -1.825 13.352 1 92.94 134 LEU B CA 1
ATOM 232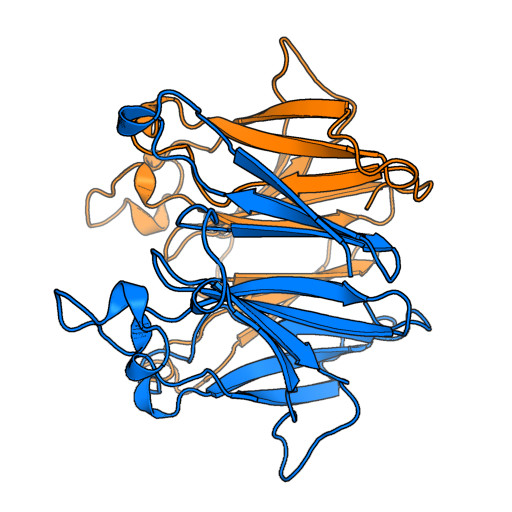6 C C . LEU B 1 134 ? 1.182 -3.068 13.125 1 92.94 134 LEU B C 1
ATOM 2328 O O . LEU B 1 134 ? 1.423 -3.836 14.062 1 92.94 134 LEU B O 1
ATOM 2332 N N . ILE B 1 135 ? 1.599 -3.227 11.93 1 89.69 135 ILE B N 1
ATOM 2333 C CA . ILE B 1 135 ? 2.396 -4.402 11.602 1 89.69 135 ILE B CA 1
ATOM 2334 C C . ILE B 1 135 ? 3.695 -3.971 10.922 1 89.69 135 ILE B C 1
ATOM 2336 O O . ILE B 1 135 ? 3.674 -3.189 9.969 1 89.69 135 ILE B O 1
ATOM 2340 N N . ASN B 1 136 ? 4.762 -4.402 11.492 1 88.31 136 ASN B N 1
ATOM 2341 C CA . ASN B 1 136 ? 6.066 -4.039 10.945 1 88.31 136 ASN B CA 1
ATOM 2342 C C . ASN B 1 136 ? 6.699 -5.207 10.188 1 88.31 136 ASN B C 1
ATOM 2344 O O . ASN B 1 136 ? 6.281 -6.355 10.352 1 88.31 136 ASN B O 1
ATOM 2348 N N . ASP B 1 137 ? 7.562 -4.801 9.219 1 79.12 137 ASP B N 1
ATOM 2349 C CA . ASP B 1 137 ? 8.477 -5.77 8.625 1 79.12 137 ASP B CA 1
ATOM 2350 C C . ASP B 1 137 ? 9.625 -6.098 9.57 1 79.12 137 ASP B C 1
ATOM 2352 O O . ASP B 1 137 ? 10.281 -5.191 10.094 1 79.12 137 ASP B O 1
ATOM 2356 N N . ASN B 1 138 ? 9.492 -7.324 10.258 1 63.12 138 ASN B N 1
ATOM 2357 C CA . ASN B 1 138 ? 10.57 -7.555 11.211 1 63.12 138 ASN B CA 1
ATOM 2358 C C . ASN B 1 138 ? 11.82 -8.102 10.531 1 63.12 138 ASN B C 1
ATOM 2360 O O . ASN B 1 138 ? 11.727 -8.742 9.477 1 63.12 138 ASN B O 1
ATOM 2364 N N . ASP B 1 139 ? 12.922 -7.367 10.789 1 57.25 139 ASP B N 1
ATOM 2365 C CA . ASP B 1 139 ? 14.242 -7.922 10.5 1 57.25 139 ASP B CA 1
ATOM 2366 C C . ASP B 1 139 ? 14.492 -9.18 11.32 1 57.25 139 ASP B C 1
ATOM 2368 O O . ASP B 1 139 ? 14.766 -9.102 12.523 1 57.25 139 ASP B O 1
ATOM 2372 N N . PHE B 1 140 ? 13.773 -10.273 10.844 1 52.25 140 PHE B N 1
ATOM 2373 C CA . PHE B 1 140 ? 13.961 -11.539 11.555 1 52.25 140 PHE B CA 1
ATOM 2374 C C . PHE B 1 140 ? 15.312 -11.57 12.258 1 52.25 140 PHE B C 1
ATOM 2376 O O . PHE B 1 140 ? 15.453 -12.18 13.312 1 52.25 140 PHE B O 1
ATOM 2383 N N . GLY B 1 141 ? 16.375 -11.188 11.617 1 45.91 141 GLY B N 1
ATOM 2384 C CA . GLY B 1 141 ? 17.703 -11.422 12.164 1 45.91 141 GLY B CA 1
ATOM 2385 C C . GLY B 1 141 ? 17.828 -11.039 13.625 1 45.91 141 GLY B C 1
ATOM 2386 O O . GLY B 1 141 ? 18.391 -11.781 14.43 1 45.91 141 GLY B O 1
ATOM 2387 N N . ILE B 1 142 ? 17.578 -9.812 13.898 1 42.38 142 ILE B N 1
ATOM 2388 C CA . ILE B 1 142 ? 18.125 -9.289 15.141 1 42.38 142 ILE B CA 1
ATOM 2389 C C . ILE B 1 142 ? 17.25 -9.727 16.312 1 42.38 142 ILE B C 1
ATOM 2391 O O . ILE B 1 142 ? 17.766 -10.203 17.328 1 42.38 142 ILE B O 1
ATOM 2395 N N . THR B 1 143 ? 16.016 -9.469 16.281 1 48.22 143 THR B N 1
ATOM 2396 C CA . THR B 1 143 ? 15.289 -9.633 17.531 1 48.22 143 THR B CA 1
ATOM 2397 C C . THR B 1 143 ? 14.633 -11.008 17.609 1 48.22 143 THR B C 1
ATOM 2399 O O . THR B 1 143 ? 14.109 -11.406 18.641 1 48.22 143 THR B O 1
ATOM 2402 N N . GLY B 1 144 ? 14.938 -11.82 16.594 1 52.72 144 GLY B N 1
ATOM 2403 C CA . GLY B 1 144 ? 14.312 -13.133 16.578 1 52.72 144 GLY B CA 1
ATOM 2404 C C . GLY B 1 144 ? 12.82 -13.078 16.297 1 52.72 144 GLY B C 1
ATOM 2405 O O . GLY B 1 144 ? 12.195 -14.117 16.078 1 52.72 144 GLY B O 1
ATOM 2406 N N . ASP B 1 145 ? 12.234 -11.922 16.562 1 55.78 145 ASP B N 1
ATOM 2407 C CA . ASP B 1 145 ? 10.789 -11.875 16.328 1 55.78 145 ASP B CA 1
ATOM 2408 C C . ASP B 1 145 ? 10.484 -11.484 14.891 1 55.78 145 ASP B C 1
ATOM 2410 O O . ASP B 1 145 ? 11.055 -10.531 14.367 1 55.78 145 ASP B O 1
ATOM 2414 N N . LYS B 1 146 ? 9.977 -12.336 14.117 1 59.75 146 LYS B N 1
ATOM 2415 C CA . LYS B 1 146 ? 9.695 -12.172 12.695 1 59.75 146 LYS B CA 1
ATOM 2416 C C . LYS B 1 146 ? 8.789 -10.969 12.438 1 59.75 146 LYS B C 1
ATOM 2418 O O . LYS B 1 146 ? 9.055 -10.164 11.547 1 59.75 146 LYS B O 1
ATOM 2423 N N . THR B 1 147 ? 7.742 -10.883 13.102 1 69.94 147 THR B N 1
ATOM 2424 C CA . THR B 1 147 ? 6.734 -9.836 12.945 1 69.94 147 THR B CA 1
ATOM 2425 C C . THR B 1 147 ? 6.285 -9.305 14.305 1 69.94 147 THR B C 1
ATOM 2427 O O . THR B 1 147 ? 6.121 -10.078 15.25 1 69.94 147 THR B O 1
ATOM 2430 N N . LYS B 1 148 ? 6.465 -7.984 14.422 1 78.56 148 LYS B N 1
ATOM 2431 C CA . LYS B 1 148 ? 5.855 -7.395 15.609 1 78.56 148 LYS B CA 1
ATOM 2432 C C . LYS B 1 148 ? 4.492 -6.789 15.281 1 78.56 148 LYS B C 1
ATOM 2434 O O . LYS B 1 148 ? 4.328 -6.129 14.25 1 78.56 148 LYS B O 1
ATOM 2439 N N . ILE B 1 149 ? 3.537 -7.219 15.992 1 83.62 149 ILE B N 1
ATOM 2440 C CA . ILE B 1 149 ? 2.189 -6.66 15.961 1 83.62 149 ILE B CA 1
ATOM 2441 C C . ILE B 1 149 ? 1.974 -5.77 17.188 1 83.62 149 ILE B C 1
ATOM 2443 O O . ILE B 1 149 ? 2.127 -6.219 18.328 1 83.62 149 ILE B O 1
ATOM 2447 N N . ILE B 1 150 ? 1.727 -4.539 16.891 1 88.06 150 ILE B N 1
ATOM 2448 C CA . ILE B 1 150 ? 1.567 -3.562 17.969 1 88.06 150 ILE B CA 1
ATOM 2449 C C . ILE B 1 150 ? 0.119 -3.082 18.016 1 88.06 150 ILE B C 1
ATOM 2451 O O . ILE B 1 150 ? -0.453 -2.705 16.984 1 88.06 150 ILE B O 1
ATOM 2455 N N . LYS B 1 151 ? -0.351 -3.105 19.219 1 89.75 151 LYS B N 1
ATOM 2456 C CA . LYS B 1 151 ? -1.665 -2.51 19.438 1 89.75 151 LYS B CA 1
ATOM 2457 C C . LYS B 1 151 ? -1.54 -1.093 20 1 89.75 151 LYS B C 1
ATOM 2459 O O . LYS B 1 151 ? -0.817 -0.863 20.969 1 89.75 151 LYS B O 1
ATOM 2464 N N . VAL B 1 152 ? -2.113 -0.198 19.25 1 91.31 152 VAL B N 1
ATOM 2465 C CA . VAL B 1 152 ? -2.129 1.192 19.688 1 91.31 152 VAL B CA 1
ATOM 2466 C C . VAL B 1 152 ? -3.527 1.564 20.172 1 91.31 152 VAL B C 1
ATOM 2468 O O . VAL B 1 152 ? -4.516 1.327 19.484 1 91.31 152 VAL B O 1
ATOM 2471 N N . LYS B 1 153 ? -3.611 2.133 21.375 1 89.69 153 LYS B N 1
ATOM 2472 C CA . LYS B 1 153 ? -4.859 2.613 21.969 1 89.69 153 LYS B CA 1
ATOM 2473 C C . LYS B 1 153 ? -4.801 4.113 22.234 1 89.69 153 LYS B C 1
ATOM 2475 O O . LYS B 1 153 ? -3.779 4.621 22.703 1 89.69 153 LYS B O 1
ATOM 2480 N N . PHE B 1 154 ? -5.883 4.75 21.781 1 85.5 154 PHE B N 1
ATOM 2481 C CA . PHE B 1 154 ? -5.969 6.195 21.953 1 85.5 154 PHE B CA 1
ATOM 2482 C C . PHE B 1 154 ? -6.871 6.547 23.141 1 85.5 154 PHE B C 1
ATOM 2484 O O . PHE B 1 154 ? -7.797 5.801 23.453 1 85.5 154 PHE B O 1
#

InterPro domains:
  IPR027372 Phytase-like domain [PF13449] (2-140)

Sequence (308 aa):
MSKDDKFVYTILQSPFEGEIDTKIVPFYAIDRSSGEVLQTLNYPLDDIDSFKLDSKKKKRKQNDVKVSEMATLPNGDLAVLERVSKTTKFYKINPKNVQNNTLKKELIFSTDDYKGFPSKIESIAVINENEWILINDNDFGITGDKTKIIKVKFMSKDDKFVYTILQSPFEGEIDTKIVPFYAIDRSSGEVLQTLNYPLDDIDSFKLDSKKKKRKQNDVKVSEMATLPNGDLAVLERVSKTTKFYKINPKNVQNNTLKKELIFSTDDYKGFPSKIESIAVINENEWILINDNDFGITGDKTKIIKVKF

Organism: NCBI:txid32024